Protein AF-A0A3C0MXE7-F1 (afdb_monomer)

Foldseek 3Di:
DDDPPPPPPDDPPDPVNVVLVVVVVVVVVVVLVVLVVVLVVQLVVQLVVLVVVVDPDPCPPNDDDDDPPCVVSVVSSVVSNVVSCVVSVVVVVVVVVVVVVVVVVLVVLVVVLVVCVVVVNLPPRQDDDPDPSDSCVVVRVVVNVVSVVVVVLVVVLVVLVVQLVVLVVVCVVVDPVSVVSNVVSVVVSVVSCVVDDDDD

pLDDT: mean 72.88, std 15.12, range [38.69, 90.56]

Structure (mmCIF, N/CA/C/O backbone):
data_AF-A0A3C0MXE7-F1
#
_entry.id   AF-A0A3C0MXE7-F1
#
loop_
_atom_site.group_PDB
_atom_site.id
_atom_site.type_symbol
_atom_site.label_atom_id
_atom_site.label_alt_id
_atom_site.label_comp_id
_atom_site.label_asym_id
_atom_site.label_entity_id
_atom_site.label_seq_id
_atom_site.pdbx_PDB_ins_code
_atom_site.Cartn_x
_atom_site.Cartn_y
_atom_site.Cartn_z
_atom_site.occupancy
_atom_site.B_iso_or_equiv
_atom_site.auth_seq_id
_atom_site.auth_comp_id
_atom_site.auth_asym_id
_atom_site.auth_atom_id
_atom_site.pdbx_PDB_model_num
ATOM 1 N N . MET A 1 1 ? -40.626 -14.046 14.101 1.00 46.81 1 MET A N 1
ATOM 2 C CA . MET A 1 1 ? -39.804 -15.189 13.647 1.00 46.81 1 MET A CA 1
ATOM 3 C C . MET A 1 1 ? -39.417 -14.935 12.192 1.00 46.81 1 MET A C 1
ATOM 5 O O . MET A 1 1 ? -40.313 -14.698 11.405 1.00 46.81 1 MET A O 1
ATOM 9 N N . GLY A 1 2 ? -38.112 -14.888 11.885 1.00 44.47 2 GLY A N 1
ATOM 10 C CA . GLY A 1 2 ? -37.533 -14.968 10.527 1.00 44.47 2 GLY A CA 1
ATOM 11 C C . GLY A 1 2 ? -37.749 -13.792 9.560 1.00 44.47 2 GLY A C 1
ATOM 12 O O . GLY A 1 2 ? -38.701 -13.819 8.799 1.00 44.47 2 GLY A O 1
ATOM 13 N N . SER A 1 3 ? -36.841 -12.802 9.513 1.00 44.47 3 SER A N 1
ATOM 14 C CA . SER A 1 3 ? -36.745 -11.905 8.330 1.00 44.47 3 SER A CA 1
ATOM 15 C C . SER A 1 3 ? -35.427 -11.109 8.199 1.00 44.47 3 SER A C 1
AT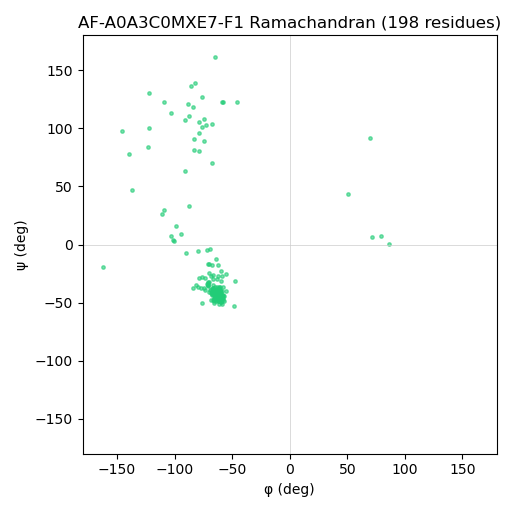OM 17 O O . SER A 1 3 ? -35.062 -10.694 7.107 1.00 44.47 3 SER A O 1
ATOM 19 N N . HIS A 1 4 ? -34.623 -10.935 9.258 1.00 41.66 4 HIS A N 1
ATOM 20 C CA . HIS A 1 4 ? -33.460 -10.024 9.186 1.00 41.66 4 HIS A CA 1
ATOM 21 C C . HIS A 1 4 ? -32.068 -10.662 8.997 1.00 41.66 4 HIS A C 1
ATOM 23 O O . HIS A 1 4 ? -31.071 -9.940 8.977 1.00 41.66 4 HIS A O 1
ATOM 29 N N . ARG A 1 5 ? -31.949 -11.989 8.825 1.00 48.09 5 ARG A N 1
ATOM 30 C CA . ARG A 1 5 ? -30.636 -12.677 8.757 1.00 48.09 5 ARG A CA 1
ATOM 31 C C . ARG A 1 5 ? -30.125 -13.043 7.359 1.00 48.09 5 ARG A C 1
ATOM 33 O O . ARG A 1 5 ? -29.036 -13.597 7.257 1.00 48.09 5 ARG A O 1
ATOM 40 N N . GLU A 1 6 ? -30.825 -12.682 6.286 1.00 43.03 6 GLU A N 1
ATOM 41 C CA . GLU A 1 6 ? -30.500 -13.187 4.937 1.00 43.03 6 GLU A CA 1
ATOM 42 C C . GLU A 1 6 ? -29.753 -12.208 4.010 1.00 43.03 6 GLU A C 1
ATOM 44 O O . GLU A 1 6 ? -29.498 -12.513 2.850 1.00 43.03 6 GLU A O 1
ATOM 49 N N . ARG A 1 7 ? -29.313 -11.042 4.508 1.00 45.94 7 ARG A N 1
ATOM 50 C CA . ARG A 1 7 ? -28.553 -10.058 3.701 1.00 45.94 7 ARG A CA 1
ATOM 51 C C . ARG A 1 7 ? -27.026 -10.083 3.882 1.00 45.94 7 ARG A C 1
ATOM 53 O O . ARG A 1 7 ? -26.362 -9.140 3.471 1.00 45.94 7 ARG A O 1
ATOM 60 N N . ARG A 1 8 ? -26.434 -11.137 4.461 1.00 47.09 8 ARG A N 1
ATOM 61 C CA . ARG A 1 8 ? -24.964 -11.244 4.659 1.00 47.09 8 ARG A CA 1
ATOM 62 C C . ARG A 1 8 ? -24.260 -12.302 3.794 1.00 47.09 8 ARG A C 1
ATOM 64 O O . ARG A 1 8 ? -23.211 -12.803 4.180 1.00 47.09 8 ARG A O 1
ATOM 71 N N . LYS A 1 9 ? -24.805 -12.655 2.624 1.00 42.19 9 LYS A N 1
ATOM 72 C CA . LYS A 1 9 ? -24.141 -13.571 1.671 1.00 42.19 9 LYS A CA 1
ATOM 73 C C . LYS A 1 9 ? -24.249 -13.119 0.209 1.00 42.19 9 LYS A C 1
ATOM 75 O O . LYS A 1 9 ? -24.565 -13.913 -0.667 1.00 42.19 9 LYS A O 1
ATOM 80 N N . LYS A 1 10 ? -23.981 -11.842 -0.078 1.00 38.69 10 LYS A N 1
ATOM 81 C CA . LYS A 1 10 ? -23.642 -11.413 -1.446 1.00 38.69 10 LYS A CA 1
ATOM 82 C C . LYS A 1 10 ? -22.164 -11.036 -1.473 1.00 38.69 10 LYS A C 1
ATOM 84 O O . LYS A 1 10 ? -21.721 -10.251 -0.642 1.00 38.69 10 LYS A O 1
ATOM 89 N N . GLY A 1 11 ? -21.425 -11.706 -2.357 1.00 44.84 11 GLY A N 1
ATOM 90 C CA . GLY A 1 11 ? -19.967 -11.746 -2.426 1.00 44.84 11 GLY A CA 1
ATOM 91 C C . GLY A 1 11 ? -19.309 -10.376 -2.299 1.00 44.84 11 GLY A C 1
ATOM 92 O O . GLY A 1 11 ? -19.569 -9.466 -3.079 1.00 44.84 11 GLY A O 1
ATOM 93 N N . PHE A 1 12 ? -18.435 -10.269 -1.302 1.00 48.03 12 PHE A N 1
ATOM 94 C CA . PHE A 1 12 ? -17.726 -9.060 -0.889 1.00 48.03 12 PHE A CA 1
ATOM 95 C C . PHE A 1 12 ? -16.410 -8.852 -1.666 1.00 48.03 12 PHE A C 1
ATOM 97 O O . PHE A 1 12 ? -15.439 -8.319 -1.147 1.00 48.03 12 PHE A O 1
ATOM 104 N N . TYR A 1 13 ? -16.382 -9.262 -2.934 1.00 46.22 13 TYR A N 1
ATOM 105 C CA . TYR A 1 13 ? -15.360 -8.869 -3.903 1.00 46.22 13 TYR A CA 1
ATOM 106 C C . TYR A 1 13 ? -16.103 -8.235 -5.073 1.00 46.22 13 TYR A C 1
ATOM 108 O O . TYR A 1 13 ? -16.505 -8.906 -6.021 1.00 46.22 13 TYR A O 1
ATOM 116 N N . GLY A 1 14 ? -16.405 -6.944 -4.940 1.00 43.91 14 GLY A N 1
ATOM 117 C CA . GLY A 1 14 ? -17.076 -6.196 -5.995 1.00 43.91 14 GLY A CA 1
ATOM 118 C C . GLY A 1 14 ? -16.207 -6.086 -7.260 1.00 43.91 14 GLY A C 1
ATOM 119 O O . GLY A 1 14 ? -14.984 -6.215 -7.172 1.00 43.91 14 GLY A O 1
ATOM 120 N N . PRO A 1 15 ? -16.815 -5.780 -8.423 1.00 48.06 15 PRO A N 1
ATOM 121 C CA . PRO A 1 15 ? -16.120 -5.568 -9.699 1.00 48.06 15 PRO A CA 1
ATOM 122 C C . PRO A 1 15 ? -14.898 -4.638 -9.597 1.00 48.06 15 PRO A C 1
ATOM 124 O O . PRO A 1 15 ? -13.902 -4.849 -10.280 1.00 48.06 15 PRO A O 1
ATOM 127 N N . ALA A 1 16 ? -14.933 -3.662 -8.686 1.00 48.66 16 ALA A N 1
ATOM 128 C CA . ALA A 1 16 ? -13.860 -2.697 -8.453 1.00 48.66 16 ALA A CA 1
ATOM 129 C C . ALA A 1 16 ? -12.505 -3.315 -8.057 1.00 48.66 16 ALA A C 1
ATOM 131 O O . ALA A 1 16 ? -11.476 -2.706 -8.322 1.00 48.66 16 ALA A O 1
ATOM 132 N N . VAL A 1 17 ? -12.482 -4.505 -7.441 1.00 48.97 17 VAL A N 1
ATOM 133 C CA . VAL A 1 17 ? -11.216 -5.160 -7.060 1.00 48.97 17 VAL A CA 1
ATOM 134 C C . VAL A 1 17 ? -10.557 -5.840 -8.267 1.00 48.97 17 VAL A C 1
ATOM 136 O O . VAL A 1 17 ? -9.337 -5.908 -8.319 1.00 48.97 17 VAL A O 1
ATOM 139 N N . ARG A 1 18 ? -11.340 -6.288 -9.264 1.00 47.31 18 ARG A N 1
ATOM 140 C CA . ARG A 1 18 ? -10.803 -6.854 -10.519 1.00 47.31 18 ARG A CA 1
ATOM 141 C C . ARG A 1 18 ? -10.301 -5.775 -11.476 1.00 47.31 18 ARG A C 1
ATOM 143 O O . ARG A 1 18 ? -9.259 -5.950 -12.082 1.00 47.31 18 ARG A O 1
ATOM 150 N N . PHE A 1 19 ? -10.982 -4.631 -11.547 1.00 46.19 19 PHE A N 1
ATOM 151 C CA . PHE A 1 19 ? -10.554 -3.526 -12.414 1.00 46.19 19 PHE A CA 1
ATOM 152 C C . PHE A 1 19 ? -9.239 -2.862 -11.974 1.00 46.19 19 PHE A C 1
ATOM 154 O O . PHE A 1 19 ? -8.611 -2.170 -12.769 1.00 46.19 19 PHE A O 1
ATOM 161 N N . LEU A 1 20 ? -8.812 -3.071 -10.724 1.00 50.91 20 LEU A N 1
ATOM 162 C CA . LEU A 1 20 ? -7.625 -2.426 -10.170 1.00 50.91 20 LEU A CA 1
ATOM 163 C C . LEU A 1 20 ? -6.316 -3.017 -10.723 1.00 50.91 20 LEU A C 1
ATOM 165 O O . LEU A 1 20 ? -5.391 -2.260 -10.994 1.00 50.91 20 LEU A O 1
ATOM 169 N N . THR A 1 21 ? -6.235 -4.337 -10.922 1.00 57.12 21 THR A N 1
ATOM 170 C CA . THR A 1 21 ? -5.039 -5.007 -11.471 1.00 57.12 21 THR A CA 1
ATOM 171 C C . THR A 1 21 ? -4.877 -4.774 -12.972 1.00 57.12 21 THR A C 1
ATOM 173 O O . THR A 1 21 ? -3.767 -4.545 -13.449 1.00 57.12 21 THR A O 1
ATOM 176 N N . ASP A 1 22 ? -5.986 -4.740 -13.709 1.00 59.84 22 ASP A N 1
ATOM 177 C CA . ASP A 1 22 ? -5.960 -4.752 -15.174 1.00 59.84 22 ASP A CA 1
ATOM 178 C C . ASP A 1 22 ? -5.440 -3.428 -15.768 1.00 59.84 22 ASP A C 1
ATOM 180 O O . ASP A 1 22 ? -4.722 -3.419 -16.770 1.00 59.84 22 ASP A O 1
ATOM 184 N N . GLU A 1 23 ? -5.756 -2.284 -15.149 1.00 61.94 23 GLU A N 1
ATOM 185 C CA . GLU A 1 23 ? -5.288 -0.970 -15.622 1.00 61.94 23 GLU A CA 1
ATOM 186 C C . GLU A 1 23 ? -3.796 -0.735 -15.338 1.00 61.94 23 GLU A C 1
ATOM 188 O O . GLU A 1 23 ? -3.111 -0.031 -16.091 1.00 61.94 23 GLU A O 1
ATOM 193 N N . LEU A 1 24 ? -3.277 -1.350 -14.275 1.00 60.66 24 LEU A N 1
ATOM 194 C CA . LEU A 1 24 ? -1.876 -1.257 -13.872 1.00 60.66 24 LEU A CA 1
ATOM 195 C C . LEU A 1 24 ? -0.967 -2.105 -14.732 1.00 60.66 24 LEU A C 1
ATOM 197 O O . LEU A 1 24 ? 0.018 -1.594 -15.274 1.00 60.66 24 LEU A O 1
ATOM 201 N N . GLU A 1 25 ? -1.335 -3.372 -14.899 1.00 63.34 25 GLU A N 1
ATOM 202 C CA . GLU A 1 25 ? -0.620 -4.288 -15.775 1.00 63.34 25 GLU A CA 1
ATOM 203 C C . GLU A 1 25 ? -0.591 -3.718 -17.193 1.00 63.34 25 GLU A C 1
ATOM 205 O O . GLU A 1 25 ? 0.476 -3.623 -17.800 1.00 63.34 25 GLU A O 1
ATOM 210 N N . ARG A 1 26 ? -1.719 -3.188 -17.690 1.00 71.75 26 ARG A N 1
ATOM 211 C CA . ARG A 1 26 ? -1.776 -2.609 -19.037 1.00 71.75 26 ARG A CA 1
ATOM 212 C C . ARG A 1 26 ? -0.878 -1.385 -19.200 1.00 71.75 26 ARG A C 1
ATOM 214 O O . ARG A 1 26 ? -0.169 -1.285 -20.199 1.00 71.75 26 ARG A O 1
ATOM 221 N N . ASN A 1 27 ? -0.892 -0.445 -18.255 1.00 71.44 27 ASN A N 1
ATOM 222 C CA . ASN A 1 27 ? -0.094 0.779 -18.366 1.00 71.44 27 ASN A CA 1
ATOM 223 C C . ASN A 1 27 ? 1.408 0.520 -18.207 1.00 71.44 27 ASN A C 1
ATOM 225 O O . ASN A 1 27 ? 2.214 1.185 -18.862 1.00 71.44 27 ASN A O 1
ATOM 229 N N . PHE A 1 28 ? 1.795 -0.435 -17.359 1.00 73.00 28 PHE A N 1
ATOM 230 C CA . PHE A 1 28 ? 3.190 -0.844 -17.222 1.00 73.00 28 PHE A CA 1
ATOM 231 C C . PHE A 1 28 ? 3.679 -1.567 -18.480 1.00 73.00 28 PHE A C 1
ATOM 233 O O . PHE A 1 28 ? 4.710 -1.190 -19.040 1.00 73.00 28 PHE A O 1
ATOM 240 N N . VAL A 1 29 ? 2.895 -2.527 -18.983 1.00 78.88 29 VAL A N 1
ATOM 241 C CA . VAL A 1 29 ? 3.206 -3.275 -20.208 1.00 78.88 29 VAL A CA 1
ATOM 242 C C . VAL A 1 29 ? 3.288 -2.342 -21.416 1.00 78.88 29 VAL A C 1
ATOM 244 O O . VAL A 1 29 ? 4.249 -2.424 -22.172 1.00 78.88 29 VAL A O 1
ATOM 247 N N . LEU A 1 30 ? 2.361 -1.391 -21.573 1.00 81.31 30 LEU A N 1
ATOM 248 C CA . LEU A 1 30 ? 2.406 -0.418 -22.673 1.00 81.31 30 LEU A CA 1
ATOM 249 C C . LEU A 1 30 ? 3.670 0.449 -22.638 1.00 81.31 30 LEU A C 1
ATOM 251 O O . LEU A 1 30 ? 4.301 0.653 -23.675 1.00 81.31 30 LEU A O 1
ATOM 255 N N . LYS A 1 31 ? 4.070 0.940 -21.457 1.00 79.81 31 LYS A N 1
ATOM 256 C CA . LYS A 1 31 ? 5.311 1.716 -21.302 1.00 79.81 31 LYS A CA 1
ATOM 257 C C . LYS A 1 31 ? 6.541 0.863 -21.595 1.00 79.81 31 LYS A C 1
ATOM 259 O O . LYS A 1 31 ? 7.453 1.335 -22.266 1.00 79.81 31 LYS A O 1
ATOM 264 N N . PHE A 1 32 ? 6.551 -0.389 -21.143 1.00 78.06 32 PHE A N 1
ATOM 265 C CA . PHE A 1 32 ? 7.628 -1.329 -21.432 1.00 78.06 32 PHE A CA 1
ATOM 266 C C . PHE A 1 32 ? 7.743 -1.609 -22.936 1.00 78.06 32 PHE A C 1
ATOM 268 O O . PHE A 1 32 ? 8.820 -1.457 -23.508 1.00 78.06 32 PHE A O 1
ATOM 275 N N . CYS A 1 33 ? 6.628 -1.916 -23.604 1.00 81.12 33 CYS A N 1
ATOM 276 C CA . CYS A 1 33 ? 6.588 -2.113 -25.050 1.00 81.12 33 CYS A CA 1
ATOM 277 C C . CYS A 1 33 ? 7.081 -0.877 -25.811 1.00 81.12 33 CYS A C 1
ATOM 279 O O . CYS A 1 33 ? 7.881 -1.018 -26.732 1.00 81.12 33 CYS A O 1
ATOM 281 N N . ALA A 1 34 ? 6.669 0.331 -25.413 1.00 82.38 34 ALA A N 1
ATOM 282 C CA . ALA A 1 34 ? 7.140 1.564 -26.040 1.00 82.38 34 ALA A CA 1
ATOM 283 C C . ALA A 1 34 ? 8.667 1.724 -25.929 1.00 82.38 34 ALA A C 1
ATOM 285 O O . ALA A 1 34 ? 9.324 2.054 -26.914 1.00 82.38 34 ALA A O 1
ATOM 286 N N . VAL A 1 35 ? 9.246 1.430 -24.761 1.00 81.75 35 VAL A N 1
ATOM 287 C CA . VAL A 1 35 ? 10.704 1.477 -24.546 1.00 81.75 35 VAL A CA 1
ATOM 288 C C . VAL A 1 35 ? 11.427 0.442 -25.403 1.00 81.75 35 VAL A C 1
ATOM 290 O O . VAL A 1 35 ? 12.438 0.771 -26.018 1.00 81.75 35 VAL A O 1
ATOM 293 N N . VAL A 1 36 ? 10.905 -0.785 -25.488 1.00 80.69 36 VAL A N 1
ATOM 294 C CA . VAL A 1 36 ? 11.488 -1.846 -26.325 1.00 80.69 36 VAL A CA 1
ATOM 295 C C . VAL A 1 36 ? 11.457 -1.457 -27.804 1.00 80.69 36 VAL A C 1
ATOM 297 O O . VAL A 1 36 ? 12.462 -1.621 -28.490 1.00 80.69 36 VAL A O 1
ATOM 300 N N . ILE A 1 37 ? 10.349 -0.886 -28.290 1.00 84.38 37 ILE A N 1
ATOM 301 C CA . ILE A 1 37 ? 10.227 -0.416 -29.678 1.00 84.38 37 ILE A CA 1
ATOM 302 C C . ILE A 1 37 ? 11.231 0.707 -29.962 1.00 84.38 37 ILE A C 1
ATOM 304 O O . ILE A 1 37 ? 11.927 0.659 -30.975 1.00 84.38 37 ILE A O 1
ATOM 308 N N . ILE A 1 38 ? 11.354 1.692 -29.065 1.00 84.44 38 ILE A N 1
ATOM 309 C CA . ILE A 1 38 ? 12.327 2.787 -29.206 1.00 84.44 38 ILE A CA 1
ATOM 310 C C . ILE A 1 38 ? 13.759 2.241 -29.187 1.00 84.44 38 ILE A C 1
ATOM 312 O O . ILE A 1 38 ? 14.575 2.632 -30.019 1.00 84.44 38 ILE A O 1
ATOM 316 N N . GLY A 1 39 ? 14.064 1.309 -28.282 1.00 81.38 39 GLY A N 1
ATOM 317 C CA . GLY A 1 39 ? 15.368 0.654 -28.207 1.00 81.38 39 GLY A CA 1
ATOM 318 C C . GLY A 1 39 ? 15.711 -0.120 -29.480 1.00 81.38 39 GLY A C 1
ATOM 319 O O . GLY A 1 39 ? 16.817 0.014 -30.001 1.00 81.38 39 GLY A O 1
ATOM 320 N N . ALA A 1 40 ? 14.750 -0.865 -30.032 1.00 79.00 40 ALA A N 1
ATOM 321 C CA . ALA A 1 40 ? 14.912 -1.580 -31.295 1.00 79.00 40 ALA A CA 1
ATOM 322 C C . ALA A 1 40 ? 15.116 -0.621 -32.480 1.00 79.00 40 ALA A C 1
ATOM 324 O O . ALA A 1 40 ? 16.004 -0.847 -33.301 1.00 79.00 40 ALA A O 1
ATOM 325 N N . ALA A 1 41 ? 14.351 0.475 -32.544 1.00 82.31 41 ALA A N 1
ATOM 326 C CA . ALA A 1 41 ? 14.496 1.500 -33.576 1.00 82.31 41 ALA A CA 1
ATOM 327 C C . ALA A 1 41 ? 15.863 2.200 -33.504 1.00 82.31 41 ALA A C 1
ATOM 329 O O . ALA A 1 41 ? 16.516 2.375 -34.531 1.00 82.31 41 ALA A O 1
ATOM 330 N N . LEU A 1 42 ? 16.333 2.540 -32.298 1.00 81.69 42 LEU A N 1
ATOM 331 C CA . LEU A 1 42 ? 17.666 3.108 -32.082 1.00 81.69 42 LEU A CA 1
ATOM 332 C C . LEU A 1 42 ? 18.769 2.122 -32.471 1.00 81.69 42 LEU A C 1
ATOM 334 O O . LEU A 1 42 ? 19.705 2.511 -33.163 1.00 81.69 42 LEU A O 1
ATOM 338 N N . SER A 1 43 ? 18.647 0.848 -32.084 1.00 77.88 43 SER A N 1
ATOM 339 C CA . SER A 1 43 ? 19.606 -0.196 -32.463 1.00 77.88 43 SER A CA 1
ATOM 340 C C . SER A 1 43 ? 19.685 -0.358 -33.979 1.00 77.88 43 SER A C 1
ATOM 342 O O . SER A 1 43 ? 20.775 -0.340 -34.545 1.00 77.88 43 SER A O 1
ATOM 344 N N . GLY A 1 44 ? 18.530 -0.487 -34.641 1.00 75.25 44 GLY A N 1
ATOM 345 C CA . GLY A 1 44 ? 18.442 -0.618 -36.093 1.00 75.25 44 GLY A CA 1
ATOM 346 C C . GLY A 1 44 ? 18.991 0.611 -36.814 1.00 75.25 44 GLY A C 1
ATOM 347 O O . GLY A 1 44 ? 19.749 0.467 -37.768 1.00 75.25 44 GLY A O 1
ATOM 348 N N . GLY A 1 45 ? 18.688 1.813 -36.316 1.00 77.25 45 GLY A N 1
ATOM 349 C CA . GLY A 1 45 ? 19.229 3.066 -36.839 1.00 77.25 45 GLY A CA 1
ATOM 350 C C . GLY A 1 45 ? 20.747 3.178 -36.686 1.00 77.25 45 GLY A C 1
ATOM 351 O O . GLY A 1 45 ? 21.421 3.603 -37.620 1.00 77.25 45 GLY A O 1
ATOM 352 N N . LEU A 1 46 ? 21.306 2.751 -35.549 1.00 75.50 46 LEU A N 1
ATOM 353 C CA . LEU A 1 46 ? 22.753 2.786 -35.315 1.00 75.50 46 LEU A CA 1
ATOM 354 C C . LEU A 1 46 ? 23.497 1.798 -36.219 1.00 75.50 46 LEU A C 1
ATOM 356 O O . LEU A 1 46 ? 24.547 2.133 -36.768 1.00 75.50 46 LEU A O 1
ATOM 360 N N . ILE A 1 47 ? 22.938 0.595 -36.390 1.00 75.31 47 ILE A N 1
ATOM 361 C CA . ILE A 1 47 ? 23.455 -0.405 -37.328 1.00 75.31 47 ILE A CA 1
ATOM 362 C C . ILE A 1 47 ? 23.376 0.146 -38.750 1.00 75.31 47 ILE A C 1
ATOM 364 O O . ILE A 1 47 ? 24.378 0.115 -39.452 1.00 75.31 47 ILE A O 1
ATOM 368 N N . TYR A 1 48 ? 22.235 0.713 -39.154 1.00 72.50 48 TYR A N 1
ATOM 369 C CA . TYR A 1 48 ? 22.069 1.314 -40.477 1.00 72.50 48 TYR A CA 1
ATOM 370 C C . TYR A 1 48 ? 23.079 2.435 -40.728 1.00 72.50 48 TYR A C 1
ATOM 372 O O . TYR A 1 48 ? 23.719 2.432 -41.772 1.00 72.50 48 TYR A O 1
ATOM 380 N N . TRP A 1 49 ? 23.282 3.351 -39.777 1.00 68.69 49 TRP A N 1
ATOM 381 C CA . TRP A 1 49 ? 24.272 4.423 -39.913 1.00 68.69 49 TRP A CA 1
ATOM 382 C C . TRP A 1 49 ? 25.687 3.848 -40.050 1.00 68.69 49 TRP A C 1
ATOM 384 O O . TRP A 1 49 ? 26.383 4.147 -41.020 1.00 68.69 49 TRP A O 1
ATOM 394 N N . ARG A 1 50 ? 26.104 2.944 -39.155 1.00 67.31 50 ARG A N 1
ATOM 395 C CA . ARG A 1 50 ? 27.431 2.312 -39.250 1.00 67.31 50 ARG A CA 1
ATOM 396 C C . ARG A 1 50 ? 27.613 1.521 -40.546 1.00 67.31 50 ARG A C 1
ATOM 398 O O . ARG A 1 50 ? 28.683 1.574 -41.146 1.00 67.31 50 ARG A O 1
ATOM 405 N N . SER A 1 51 ? 26.582 0.821 -41.009 1.00 65.25 51 SER A N 1
ATOM 406 C CA . SER A 1 51 ? 26.602 0.104 -42.285 1.00 65.25 51 SER A CA 1
ATOM 407 C C . SER A 1 51 ? 26.585 1.045 -43.493 1.00 65.25 51 SER A C 1
ATOM 409 O O . SER A 1 51 ? 27.223 0.728 -44.489 1.00 65.25 51 SER A O 1
ATOM 411 N N . ALA A 1 52 ? 25.935 2.209 -43.412 1.00 60.41 52 ALA A N 1
ATOM 412 C CA . ALA A 1 52 ? 25.907 3.215 -44.476 1.00 60.41 52 ALA A CA 1
ATOM 413 C C . ALA A 1 52 ? 27.259 3.927 -44.652 1.00 60.41 52 ALA A C 1
ATOM 415 O O . ALA A 1 52 ? 27.641 4.245 -45.775 1.00 60.41 52 ALA A O 1
ATOM 416 N N . GLU A 1 53 ? 28.020 4.118 -43.569 1.00 53.75 53 GLU A N 1
ATOM 417 C CA . GLU A 1 53 ? 29.422 4.566 -43.636 1.00 53.75 53 GLU A CA 1
ATOM 418 C C . GLU A 1 53 ? 30.357 3.480 -44.189 1.00 53.75 53 GLU A C 1
ATOM 420 O O . GLU A 1 53 ? 31.457 3.770 -44.659 1.00 53.75 53 GLU A O 1
ATOM 425 N N . THR A 1 54 ? 29.904 2.225 -44.198 1.00 49.66 54 THR A N 1
ATOM 426 C CA . THR A 1 54 ? 30.629 1.098 -44.782 1.00 49.66 54 THR A CA 1
ATOM 427 C C . THR A 1 54 ? 30.237 0.914 -46.248 1.00 49.66 54 THR A C 1
ATOM 429 O O . THR A 1 54 ? 29.672 -0.105 -46.649 1.00 49.66 54 THR A O 1
ATOM 432 N N . LEU A 1 55 ? 30.536 1.911 -47.081 1.00 44.28 55 LEU A N 1
ATOM 433 C CA . LEU A 1 55 ? 30.477 1.728 -48.528 1.00 44.28 55 LEU A CA 1
ATOM 434 C C . LEU A 1 55 ? 31.438 0.602 -48.930 1.00 44.28 55 LEU A C 1
ATOM 436 O O . LEU A 1 55 ? 32.637 0.611 -48.650 1.00 44.28 55 LEU A O 1
ATOM 440 N N . THR A 1 56 ? 30.855 -0.398 -49.572 1.00 46.94 56 THR A N 1
ATOM 441 C CA . THR A 1 56 ? 31.436 -1.638 -50.075 1.00 46.94 56 THR A CA 1
ATOM 442 C C . THR A 1 56 ? 32.405 -1.362 -51.227 1.00 46.94 56 THR A C 1
ATOM 444 O O . THR A 1 56 ? 32.162 -1.716 -52.371 1.00 46.94 56 THR A O 1
ATOM 447 N N . THR A 1 57 ? 33.556 -0.764 -50.927 1.00 41.19 57 THR A N 1
ATOM 448 C CA . THR A 1 57 ? 34.762 -0.869 -51.759 1.00 41.19 57 THR A CA 1
ATOM 449 C C . THR A 1 57 ? 35.978 -1.011 -50.857 1.00 41.19 57 THR A C 1
ATOM 451 O O . THR A 1 57 ? 36.733 -0.065 -50.640 1.00 41.19 57 THR A O 1
ATOM 454 N N . VAL A 1 58 ? 36.197 -2.214 -50.324 1.00 44.19 58 VAL A N 1
ATOM 455 C CA . VAL A 1 58 ? 37.480 -2.551 -49.696 1.00 44.19 58 VAL A CA 1
ATOM 456 C C . VAL A 1 58 ? 38.479 -2.863 -50.815 1.00 44.19 58 VAL A C 1
ATOM 458 O O . VAL A 1 58 ? 38.722 -4.017 -51.153 1.00 44.19 58 VAL A O 1
ATOM 461 N N . PHE A 1 59 ? 39.047 -1.827 -51.435 1.00 45.72 59 PHE A N 1
ATOM 462 C CA . PHE A 1 59 ? 40.249 -1.972 -52.259 1.00 45.72 59 PHE A CA 1
ATOM 463 C C . PHE A 1 59 ? 41.471 -1.955 -51.340 1.00 45.72 59 PHE A C 1
ATOM 465 O O . PHE A 1 59 ? 42.140 -0.940 -51.167 1.00 45.72 59 PHE A O 1
ATOM 472 N N . HIS A 1 60 ? 41.777 -3.099 -50.732 1.00 43.41 60 HIS A N 1
ATOM 473 C CA . HIS A 1 60 ? 43.057 -3.269 -50.053 1.00 43.41 60 HIS A CA 1
ATOM 474 C C . HIS A 1 60 ? 44.126 -3.560 -51.120 1.00 43.41 60 HIS A C 1
ATOM 476 O O . HIS A 1 60 ? 44.153 -4.644 -51.698 1.00 43.41 60 HIS A O 1
ATOM 482 N N . GLN A 1 61 ? 44.979 -2.574 -51.427 1.00 44.66 61 GLN A N 1
ATOM 483 C CA . GLN A 1 61 ? 46.106 -2.708 -52.372 1.00 44.66 61 GLN 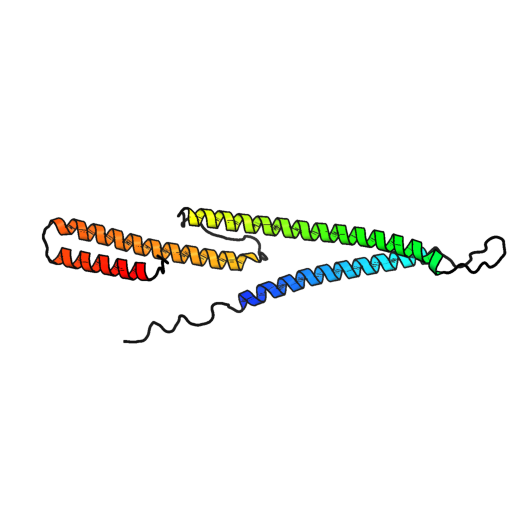A CA 1
ATOM 484 C C . GLN A 1 61 ? 45.736 -3.311 -53.747 1.00 44.66 61 GLN A C 1
ATOM 486 O O . GLN A 1 61 ? 46.436 -4.181 -54.263 1.00 44.66 61 GLN A O 1
ATOM 491 N N . GLY A 1 62 ? 44.622 -2.893 -54.357 1.00 50.41 62 GLY A N 1
ATOM 492 C CA . GLY A 1 62 ? 44.299 -3.324 -55.726 1.00 50.41 62 GLY A CA 1
ATOM 493 C C . GLY A 1 62 ? 43.875 -4.793 -55.881 1.00 50.41 62 GLY A C 1
ATOM 494 O O . GLY A 1 62 ? 43.707 -5.241 -57.013 1.00 50.41 62 GLY A O 1
ATOM 495 N N . ARG A 1 63 ? 43.688 -5.559 -54.792 1.00 47.88 63 ARG A N 1
ATOM 496 C CA . ARG A 1 63 ? 43.218 -6.955 -54.849 1.00 47.88 63 ARG A CA 1
ATOM 497 C C . ARG A 1 63 ? 41.932 -7.158 -54.055 1.00 47.88 63 ARG A C 1
ATOM 499 O O . ARG A 1 63 ? 41.830 -6.779 -52.891 1.00 47.88 63 ARG A O 1
ATOM 506 N N . LEU A 1 64 ? 40.961 -7.800 -54.703 1.00 42.28 64 LEU A N 1
ATOM 507 C CA . LEU A 1 64 ? 39.678 -8.181 -54.122 1.00 42.28 64 LEU A CA 1
ATOM 508 C C . LEU A 1 64 ? 39.919 -9.268 -53.060 1.00 42.28 64 LEU A C 1
ATOM 510 O O . LEU A 1 64 ? 40.195 -10.420 -53.395 1.00 42.28 64 LEU A O 1
ATOM 514 N N . LYS A 1 65 ? 39.866 -8.909 -51.775 1.00 47.16 65 LYS A N 1
ATOM 515 C CA . LYS A 1 65 ? 39.932 -9.873 -50.670 1.00 47.16 65 LYS A CA 1
ATOM 516 C C . LYS A 1 65 ? 38.522 -10.061 -50.123 1.00 47.16 65 LYS A C 1
ATOM 518 O O . LYS A 1 65 ? 37.936 -9.127 -49.585 1.00 47.16 65 LYS A O 1
ATOM 523 N N . ILE A 1 66 ? 37.973 -11.262 -50.297 1.00 46.28 66 ILE A N 1
ATOM 524 C CA . ILE A 1 66 ? 36.660 -11.640 -49.770 1.00 46.28 66 ILE A CA 1
ATOM 525 C C . ILE A 1 66 ? 36.830 -11.859 -48.264 1.00 46.28 66 ILE A C 1
ATOM 527 O O . ILE A 1 66 ? 37.183 -12.944 -47.813 1.00 46.28 66 ILE A O 1
ATOM 531 N N . THR A 1 67 ? 36.659 -10.793 -47.490 1.00 53.38 67 THR A N 1
ATOM 532 C CA . THR A 1 67 ? 36.479 -10.887 -46.039 1.00 53.38 67 THR A CA 1
ATOM 533 C C . THR A 1 67 ? 35.015 -11.205 -45.765 1.00 53.38 67 THR A C 1
ATOM 535 O O . THR A 1 67 ? 34.125 -10.660 -46.419 1.00 53.38 67 THR A O 1
ATOM 538 N N . SER A 1 68 ? 34.763 -12.096 -44.806 1.00 49.41 68 SER A N 1
ATOM 539 C CA . SER A 1 68 ? 33.406 -12.417 -44.373 1.00 49.41 68 SER A CA 1
ATOM 540 C C . SER A 1 68 ? 32.706 -11.145 -43.899 1.00 49.41 68 SER A C 1
ATOM 542 O O . SER A 1 68 ? 33.177 -10.465 -42.989 1.00 49.41 68 SER A O 1
ATOM 544 N N . THR A 1 69 ? 31.563 -10.821 -44.501 1.00 58.12 69 THR A N 1
ATOM 545 C CA . THR A 1 69 ? 30.718 -9.682 -44.110 1.00 58.12 69 THR A CA 1
ATOM 546 C C . THR A 1 69 ? 30.338 -9.750 -42.624 1.00 58.12 69 THR A C 1
ATOM 548 O O . THR A 1 69 ? 30.133 -8.719 -41.986 1.00 58.12 69 THR A O 1
ATOM 551 N N . ALA A 1 70 ? 30.323 -10.961 -42.054 1.00 52.88 70 ALA A N 1
ATOM 552 C CA . ALA A 1 70 ? 30.102 -11.192 -40.636 1.00 52.88 70 ALA A CA 1
ATOM 553 C C . ALA A 1 70 ? 31.175 -10.536 -39.752 1.00 52.88 70 ALA A C 1
ATOM 555 O O . ALA A 1 70 ? 30.796 -9.893 -38.784 1.00 52.88 70 ALA A O 1
ATOM 556 N N . ASP A 1 71 ? 32.469 -10.603 -40.095 1.00 57.94 71 ASP A N 1
ATOM 557 C CA . ASP A 1 71 ? 33.556 -10.044 -39.264 1.00 57.94 71 ASP A CA 1
ATOM 558 C C . ASP A 1 71 ? 33.559 -8.511 -39.242 1.00 57.94 71 ASP A C 1
ATOM 560 O O . ASP A 1 71 ? 34.034 -7.893 -38.290 1.00 57.94 71 ASP A O 1
ATOM 564 N N . PHE A 1 72 ? 32.997 -7.885 -40.278 1.00 63.50 72 PHE A N 1
ATOM 565 C CA . PHE A 1 72 ? 32.861 -6.433 -40.346 1.00 63.50 72 PHE A CA 1
ATOM 566 C C . PHE A 1 72 ? 31.602 -5.936 -39.617 1.00 63.50 72 PHE A C 1
ATOM 568 O O . PHE A 1 72 ? 31.618 -4.897 -38.958 1.00 63.50 72 PHE A O 1
ATOM 575 N N . ILE A 1 73 ? 30.504 -6.693 -39.701 1.00 67.62 73 ILE A N 1
ATOM 576 C CA . ILE A 1 73 ? 29.217 -6.334 -39.092 1.00 67.62 73 ILE A CA 1
ATOM 577 C C . ILE A 1 73 ? 29.171 -6.696 -37.598 1.00 67.62 73 ILE A C 1
ATOM 579 O O . ILE A 1 73 ? 28.592 -5.943 -36.815 1.00 67.62 73 ILE A O 1
ATOM 583 N N . LEU A 1 74 ? 29.807 -7.795 -37.175 1.00 69.25 74 LEU A N 1
ATOM 584 C CA . LEU A 1 74 ? 29.855 -8.260 -35.780 1.00 69.25 74 LEU A CA 1
ATOM 585 C C . LEU A 1 74 ? 30.234 -7.167 -34.769 1.00 69.25 74 LEU A C 1
ATOM 587 O O . LEU A 1 74 ? 29.470 -6.967 -33.822 1.00 69.25 74 LEU A O 1
ATOM 591 N N . PRO A 1 75 ? 31.350 -6.427 -34.933 1.00 75.62 75 PRO A N 1
ATOM 592 C CA . PRO A 1 75 ? 31.731 -5.396 -33.973 1.00 75.62 75 PRO A CA 1
ATOM 593 C C . PRO A 1 75 ? 30.741 -4.228 -33.951 1.00 75.62 75 PRO A C 1
ATOM 595 O O . PRO A 1 75 ? 30.457 -3.700 -32.879 1.00 75.62 75 PRO A O 1
ATOM 598 N N . ALA A 1 76 ? 30.154 -3.856 -35.094 1.00 73.88 76 ALA A N 1
ATOM 599 C CA . ALA A 1 76 ? 29.131 -2.810 -35.156 1.00 73.88 76 ALA A CA 1
ATOM 600 C C . ALA A 1 76 ? 27.827 -3.236 -34.454 1.00 73.88 76 ALA A C 1
ATOM 602 O O . ALA A 1 76 ? 27.252 -2.466 -33.679 1.00 73.88 76 ALA A O 1
ATOM 603 N N . VAL A 1 77 ? 27.385 -4.480 -34.659 1.00 74.62 77 VAL A N 1
ATOM 604 C CA . VAL A 1 77 ? 26.207 -5.049 -33.988 1.00 74.62 77 VAL A CA 1
ATOM 605 C C . VAL A 1 77 ? 26.445 -5.170 -32.487 1.00 74.62 77 VAL A C 1
ATOM 607 O O . VAL A 1 77 ? 25.584 -4.776 -31.705 1.00 74.62 77 VAL A O 1
ATOM 610 N N . PHE A 1 78 ? 27.617 -5.636 -32.060 1.00 79.38 78 PHE A N 1
ATOM 611 C CA . PHE A 1 78 ? 27.929 -5.766 -30.639 1.00 79.38 78 PHE A CA 1
ATOM 612 C C . PHE A 1 78 ? 27.972 -4.403 -29.937 1.00 79.38 78 PHE A C 1
ATOM 614 O O . PHE A 1 78 ? 27.339 -4.235 -28.895 1.00 79.38 78 PHE A O 1
ATOM 621 N N . LEU A 1 79 ? 28.643 -3.403 -30.528 1.00 78.19 79 LEU A N 1
ATOM 622 C CA . LEU A 1 79 ? 28.705 -2.055 -29.951 1.00 78.19 79 LEU A CA 1
ATOM 623 C C . LEU A 1 79 ? 27.320 -1.399 -29.896 1.00 78.19 79 LEU A C 1
ATOM 625 O O . LEU A 1 79 ? 26.951 -0.829 -28.872 1.00 78.19 79 LEU A O 1
ATOM 629 N N . SER A 1 80 ? 26.545 -1.496 -30.981 1.00 78.12 80 SER A N 1
ATOM 630 C CA . SER A 1 80 ? 25.191 -0.930 -31.037 1.00 78.12 80 SER A CA 1
ATOM 631 C C . SER A 1 80 ? 24.256 -1.574 -30.012 1.00 78.12 80 SER A C 1
ATOM 633 O O . SER A 1 80 ? 23.559 -0.866 -29.286 1.00 78.12 80 SER A O 1
ATOM 635 N N . SER A 1 81 ? 24.317 -2.899 -29.872 1.00 77.06 81 SER A N 1
ATOM 636 C CA . SER A 1 81 ? 23.521 -3.650 -28.899 1.00 77.06 81 SER A CA 1
ATOM 637 C C . SER A 1 81 ? 23.923 -3.305 -27.465 1.00 77.06 81 SER A C 1
ATOM 639 O O . SER A 1 81 ? 23.056 -3.072 -26.628 1.00 77.06 81 SER A O 1
ATOM 641 N N . ALA A 1 82 ? 25.226 -3.208 -27.176 1.00 80.81 82 ALA A N 1
ATOM 642 C CA . ALA A 1 82 ? 25.726 -2.835 -25.854 1.00 80.81 82 ALA A CA 1
ATOM 643 C C . ALA A 1 82 ? 25.239 -1.439 -25.432 1.00 80.81 82 ALA A C 1
ATOM 645 O O . ALA A 1 82 ? 24.760 -1.264 -24.312 1.00 80.81 82 ALA A O 1
ATOM 646 N N . VAL A 1 83 ? 25.294 -0.461 -26.342 1.00 81.69 83 VAL A N 1
ATOM 647 C CA . VAL A 1 83 ? 24.782 0.895 -26.094 1.00 81.69 83 VAL A CA 1
ATOM 648 C C . VAL A 1 83 ? 23.284 0.858 -25.787 1.00 81.69 83 VAL A C 1
ATOM 650 O O . VAL A 1 83 ? 22.844 1.421 -24.785 1.00 81.69 83 VAL A O 1
ATOM 653 N N . VAL A 1 84 ? 22.498 0.149 -26.597 1.00 83.25 84 VAL A N 1
ATOM 654 C CA . VAL A 1 84 ? 21.043 0.041 -26.415 1.00 83.25 84 VAL A CA 1
ATOM 655 C C . VAL A 1 84 ? 20.688 -0.639 -25.092 1.00 83.25 84 VAL A C 1
ATOM 657 O O . VAL A 1 84 ? 19.815 -0.151 -24.378 1.00 83.25 84 VAL A O 1
ATOM 660 N N . ILE A 1 85 ? 21.396 -1.706 -24.713 1.00 83.19 85 ILE A N 1
ATOM 661 C CA . ILE A 1 85 ? 21.201 -2.395 -23.429 1.00 83.19 85 ILE A CA 1
ATOM 662 C C . ILE A 1 85 ? 21.465 -1.448 -22.256 1.00 83.19 85 ILE A C 1
ATOM 664 O O . ILE A 1 85 ? 20.676 -1.422 -21.313 1.00 83.19 85 ILE A O 1
ATOM 668 N N . ILE A 1 86 ? 22.529 -0.641 -22.317 1.00 87.12 86 ILE A N 1
ATOM 669 C CA . ILE A 1 86 ? 22.833 0.344 -21.270 1.00 87.12 86 ILE A CA 1
ATOM 670 C C . ILE A 1 86 ? 21.701 1.369 -21.159 1.00 87.12 86 ILE A C 1
ATOM 672 O O . ILE A 1 86 ? 21.221 1.629 -20.056 1.00 87.12 86 ILE A O 1
ATOM 676 N N . PHE A 1 87 ? 21.225 1.915 -22.281 1.00 84.12 87 PHE A N 1
ATOM 677 C CA . PHE A 1 87 ? 20.133 2.892 -22.272 1.00 84.12 87 PHE A CA 1
ATOM 678 C C . PHE A 1 87 ? 18.822 2.306 -21.740 1.00 84.12 87 PHE A C 1
ATOM 680 O O . PHE A 1 87 ? 18.186 2.919 -20.881 1.00 84.12 87 PHE A O 1
ATOM 687 N N . ILE A 1 88 ? 18.432 1.112 -22.198 1.00 85.25 88 ILE A N 1
ATOM 688 C CA . ILE A 1 88 ? 17.226 0.427 -21.713 1.00 85.25 88 ILE A CA 1
ATOM 689 C C . ILE A 1 88 ? 17.369 0.097 -20.225 1.00 85.25 88 ILE A C 1
ATOM 691 O O . ILE A 1 88 ? 16.436 0.327 -19.461 1.00 85.25 88 ILE A O 1
ATOM 695 N N . GLY A 1 89 ? 18.534 -0.393 -19.796 1.00 86.62 89 GLY A N 1
ATOM 696 C CA . GLY A 1 89 ? 18.810 -0.726 -18.400 1.00 86.62 89 GLY A CA 1
ATOM 697 C C . GLY A 1 89 ? 18.727 0.490 -17.479 1.00 86.62 89 GLY A C 1
ATOM 698 O O . GLY A 1 89 ? 18.068 0.430 -16.441 1.00 86.62 89 GLY A O 1
ATOM 699 N N . LEU A 1 90 ? 19.324 1.618 -17.876 1.00 88.62 90 LEU A N 1
ATOM 700 C CA . LEU A 1 90 ? 19.234 2.879 -17.134 1.00 88.62 90 LEU A CA 1
ATOM 701 C C . LEU A 1 90 ? 17.794 3.388 -17.058 1.00 88.62 90 LEU A C 1
ATOM 703 O O . LEU A 1 90 ? 17.329 3.768 -15.982 1.00 88.62 90 LEU A O 1
ATOM 707 N N . PHE A 1 91 ? 17.074 3.361 -18.180 1.00 85.31 91 PHE A N 1
ATOM 708 C CA . PHE A 1 91 ? 15.682 3.791 -18.219 1.00 85.31 91 PHE A CA 1
ATOM 709 C C . PHE A 1 91 ? 14.799 2.915 -17.324 1.00 85.31 91 PHE A C 1
ATOM 711 O O . PHE A 1 91 ? 14.027 3.428 -16.514 1.00 85.31 91 PHE A O 1
ATOM 718 N N . LEU A 1 92 ? 14.944 1.591 -17.420 1.00 85.44 92 LEU A N 1
ATOM 719 C CA . LEU A 1 92 ? 14.187 0.638 -16.616 1.00 85.44 92 LEU A CA 1
ATOM 720 C C . LEU A 1 92 ? 14.496 0.797 -15.123 1.00 85.44 92 LEU A C 1
ATOM 722 O O . LEU A 1 92 ? 13.573 0.829 -14.312 1.00 85.44 92 LEU A O 1
ATOM 726 N N . SER A 1 93 ? 15.772 0.966 -14.767 1.00 86.69 93 SER A N 1
ATOM 727 C CA . SER A 1 93 ? 16.198 1.242 -13.393 1.00 86.69 93 SER A CA 1
ATOM 728 C C . SER A 1 93 ? 15.524 2.498 -12.837 1.00 86.69 93 SER A C 1
ATOM 730 O O . SER A 1 93 ? 14.977 2.470 -11.735 1.00 86.69 93 SER A O 1
ATOM 732 N N . LEU A 1 94 ? 15.462 3.578 -13.623 1.00 87.62 94 LEU A N 1
ATOM 733 C CA . LEU A 1 94 ? 14.797 4.817 -13.221 1.00 87.62 94 LEU A CA 1
ATOM 734 C C . LEU A 1 94 ? 13.290 4.616 -13.015 1.00 87.62 94 LEU A C 1
ATOM 736 O O . LEU A 1 94 ? 12.741 5.068 -12.008 1.00 87.62 94 LEU A O 1
ATOM 740 N N . VAL A 1 95 ? 12.621 3.907 -13.929 1.00 85.00 95 VAL A N 1
ATOM 741 C CA . VAL A 1 95 ? 11.189 3.587 -13.806 1.00 85.00 95 VAL A CA 1
ATOM 742 C C . VAL A 1 95 ? 10.916 2.773 -12.540 1.00 85.00 95 VAL A C 1
ATOM 744 O O . VAL A 1 95 ? 10.022 3.129 -11.769 1.00 85.00 95 VAL A O 1
ATOM 747 N N . ILE A 1 96 ? 11.704 1.722 -12.292 1.00 85.12 96 ILE A N 1
ATOM 748 C CA . ILE A 1 96 ? 11.577 0.875 -11.099 1.00 85.12 96 ILE A CA 1
ATOM 749 C C . ILE A 1 96 ? 11.846 1.689 -9.834 1.00 85.12 96 ILE A C 1
ATOM 751 O O . ILE A 1 96 ? 11.083 1.599 -8.878 1.00 85.12 96 ILE A O 1
ATOM 755 N N . PHE A 1 97 ? 12.883 2.525 -9.823 1.00 86.44 97 PHE A N 1
ATOM 756 C CA . PHE A 1 97 ? 13.229 3.350 -8.667 1.00 86.44 97 PHE A CA 1
ATOM 757 C C . PHE A 1 97 ? 12.102 4.320 -8.286 1.00 86.44 97 PHE A C 1
ATOM 759 O O . PHE A 1 97 ? 11.758 4.458 -7.108 1.00 86.44 97 PHE A O 1
ATOM 766 N N . VAL A 1 98 ? 11.488 4.969 -9.279 1.00 83.56 98 VAL A N 1
ATOM 767 C CA . VAL A 1 98 ? 10.342 5.863 -9.061 1.00 83.56 98 VAL A CA 1
ATOM 768 C C . VAL A 1 98 ? 9.130 5.085 -8.545 1.00 83.56 98 VAL A C 1
ATOM 770 O O . VAL A 1 98 ? 8.472 5.541 -7.605 1.00 83.56 98 VAL A O 1
ATOM 773 N N . ALA A 1 99 ? 8.846 3.911 -9.117 1.00 79.88 99 ALA A N 1
ATOM 774 C CA . ALA A 1 99 ? 7.762 3.046 -8.657 1.00 79.88 99 ALA A CA 1
ATOM 775 C C . ALA A 1 99 ? 7.986 2.585 -7.207 1.00 79.88 99 ALA A C 1
ATOM 777 O O . ALA A 1 99 ? 7.102 2.749 -6.366 1.00 79.88 99 ALA A O 1
ATOM 778 N N . TYR A 1 100 ? 9.193 2.121 -6.883 1.00 82.19 100 TYR A N 1
ATOM 779 C CA . TYR A 1 100 ? 9.566 1.661 -5.548 1.00 82.19 100 TYR A CA 1
ATOM 780 C C . TYR A 1 100 ? 9.394 2.756 -4.493 1.00 82.19 100 TYR A C 1
ATOM 782 O O . TYR A 1 100 ? 8.701 2.556 -3.495 1.00 82.19 100 TYR A O 1
ATOM 790 N N . ARG A 1 101 ? 9.947 3.954 -4.737 1.00 81.62 101 ARG A N 1
ATOM 791 C CA . ARG A 1 101 ? 9.794 5.092 -3.813 1.00 81.62 101 ARG A CA 1
ATOM 792 C C . ARG A 1 101 ? 8.334 5.452 -3.569 1.00 81.62 101 ARG A C 1
ATOM 794 O O . ARG A 1 101 ? 7.972 5.851 -2.462 1.00 81.62 101 ARG A O 1
ATOM 801 N N . ARG A 1 102 ? 7.496 5.336 -4.600 1.00 76.50 102 ARG A N 1
ATOM 802 C CA . ARG A 1 102 ? 6.061 5.587 -4.479 1.00 76.50 102 ARG A CA 1
ATOM 803 C C . ARG A 1 102 ? 5.389 4.542 -3.587 1.00 76.50 102 ARG A C 1
ATOM 805 O O . ARG A 1 102 ? 4.659 4.934 -2.683 1.00 76.50 102 ARG A O 1
ATOM 812 N N . MET A 1 103 ? 5.665 3.256 -3.804 1.00 78.94 103 MET A N 1
ATOM 813 C CA . MET A 1 103 ? 5.101 2.170 -2.994 1.00 78.94 103 MET A CA 1
ATOM 814 C C . MET A 1 103 ? 5.524 2.280 -1.528 1.00 78.94 103 MET A C 1
ATOM 816 O O . MET A 1 103 ? 4.693 2.165 -0.633 1.00 78.94 103 MET A O 1
ATOM 820 N N . GLU A 1 104 ? 6.799 2.572 -1.272 1.00 80.81 104 GLU A N 1
ATOM 821 C CA . GLU A 1 104 ? 7.336 2.697 0.084 1.00 80.81 104 GLU A CA 1
ATOM 822 C C . GLU A 1 104 ? 6.658 3.831 0.873 1.00 80.81 104 GLU A C 1
ATOM 824 O O . GLU A 1 104 ? 6.383 3.694 2.064 1.00 80.81 104 GLU A O 1
ATOM 829 N N . ALA A 1 105 ? 6.355 4.960 0.222 1.00 79.50 105 ALA A N 1
ATOM 830 C CA . ALA A 1 105 ? 5.641 6.066 0.855 1.00 79.50 105 ALA A CA 1
ATOM 831 C C . ALA A 1 105 ? 4.214 5.670 1.271 1.00 79.50 105 ALA A C 1
ATOM 833 O O . ALA A 1 105 ? 3.837 5.885 2.424 1.00 79.50 105 ALA A O 1
ATOM 834 N N . SER A 1 106 ? 3.448 5.054 0.366 1.00 80.81 106 SER A N 1
ATOM 835 C CA . SER A 1 106 ? 2.069 4.637 0.650 1.00 80.81 106 SER A CA 1
ATOM 836 C C . SER A 1 106 ? 2.018 3.515 1.699 1.00 80.81 106 SER A C 1
ATOM 838 O O . SER A 1 106 ? 1.170 3.546 2.590 1.00 80.81 106 SER A O 1
ATOM 840 N N . LEU A 1 107 ? 2.975 2.579 1.672 1.00 82.88 107 LEU A N 1
ATOM 841 C CA . LEU A 1 107 ? 3.099 1.512 2.673 1.00 82.88 107 LEU A CA 1
ATOM 842 C C . LEU A 1 107 ? 3.484 2.039 4.059 1.00 82.88 107 LEU A C 1
ATOM 844 O O . LEU A 1 107 ? 2.918 1.590 5.054 1.00 82.88 107 LEU A O 1
ATOM 848 N N . ARG A 1 108 ? 4.404 3.009 4.145 1.00 84.31 108 ARG A N 1
ATOM 849 C CA . ARG A 1 108 ? 4.749 3.651 5.425 1.00 84.31 108 ARG A CA 1
ATOM 850 C C . ARG A 1 108 ? 3.547 4.335 6.059 1.00 84.31 108 ARG A C 1
ATOM 852 O O . ARG A 1 108 ? 3.364 4.221 7.265 1.00 84.31 108 ARG A O 1
ATOM 859 N N . GLN A 1 109 ? 2.726 5.008 5.253 1.00 82.31 109 GLN A N 1
ATOM 860 C CA . GLN A 1 109 ? 1.508 5.642 5.749 1.00 82.31 109 GLN A CA 1
ATOM 861 C C . GLN A 1 109 ? 0.519 4.600 6.286 1.00 82.31 109 GLN A C 1
ATOM 863 O O . GLN A 1 109 ? 0.016 4.763 7.390 1.00 82.31 109 GLN A O 1
ATOM 868 N N . ILE A 1 110 ? 0.290 3.503 5.554 1.00 84.81 110 ILE A N 1
ATOM 869 C CA . ILE A 1 110 ? -0.554 2.395 6.033 1.00 84.81 110 ILE A CA 1
ATOM 870 C C . ILE A 1 110 ? -0.030 1.846 7.356 1.00 84.81 110 ILE A C 1
ATOM 872 O O . ILE A 1 110 ? -0.799 1.704 8.300 1.00 84.81 110 ILE A O 1
ATOM 876 N N . LYS A 1 111 ? 1.273 1.564 7.435 1.00 86.12 111 LYS A N 1
ATOM 877 C CA . LYS A 1 111 ? 1.896 1.028 8.645 1.00 86.12 111 LYS A CA 1
ATOM 878 C C . LYS A 1 111 ? 1.685 1.953 9.846 1.00 86.12 111 LYS A C 1
ATOM 880 O O . LYS A 1 111 ? 1.265 1.476 10.891 1.00 86.12 111 LYS A O 1
ATOM 885 N N . TYR A 1 112 ? 1.927 3.252 9.679 1.00 85.88 112 TYR A N 1
ATOM 886 C CA . TYR A 1 112 ? 1.742 4.238 10.744 1.00 85.88 112 TYR A CA 1
ATOM 887 C C . TYR A 1 112 ? 0.296 4.274 11.260 1.00 85.88 112 TYR A C 1
ATOM 889 O O . TYR A 1 112 ? 0.064 4.281 12.464 1.00 85.88 112 TYR A O 1
ATOM 897 N N . GLU A 1 113 ? -0.685 4.241 10.359 1.00 84.12 113 GLU A N 1
ATOM 898 C CA . GLU A 1 113 ? -2.101 4.244 10.741 1.00 84.12 113 GLU A CA 1
ATOM 899 C C . GLU A 1 113 ? -2.535 2.923 11.405 1.00 84.12 113 GLU A C 1
ATOM 901 O O . GLU A 1 113 ? -3.377 2.938 12.301 1.00 84.12 113 GLU A O 1
ATOM 906 N N . ILE A 1 114 ? -1.940 1.784 11.019 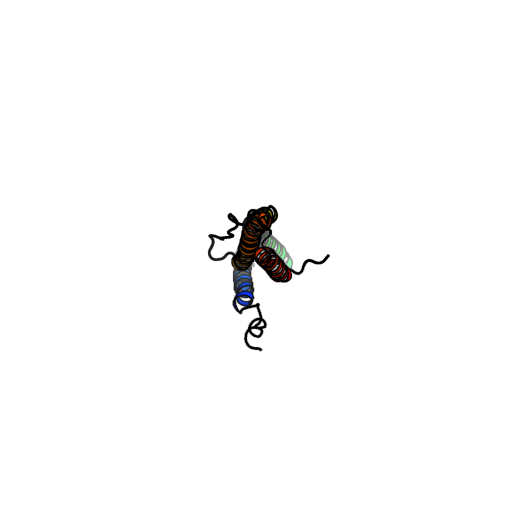1.00 86.06 114 ILE A N 1
ATOM 907 C CA . ILE A 1 114 ? -2.144 0.499 11.713 1.00 86.06 114 ILE A CA 1
ATOM 908 C C . ILE A 1 114 ? -1.575 0.561 13.126 1.00 86.06 114 ILE A C 1
ATOM 910 O O . ILE A 1 114 ? -2.272 0.188 14.060 1.00 86.06 114 ILE A O 1
ATOM 914 N N . GLU A 1 115 ? -0.341 1.039 13.292 1.00 87.44 115 GLU A N 1
ATOM 915 C CA . GLU A 1 115 ? 0.291 1.172 14.613 1.00 87.44 115 GLU A CA 1
ATOM 916 C C . GLU A 1 115 ? -0.509 2.116 15.521 1.00 87.44 115 GLU A C 1
ATOM 918 O O . GLU A 1 115 ? -0.672 1.862 16.713 1.00 87.44 115 GLU A O 1
ATOM 923 N N . LYS A 1 116 ? -1.089 3.176 14.949 1.00 84.75 116 LYS A N 1
ATOM 924 C CA . LYS A 1 116 ? -1.985 4.078 15.673 1.00 84.75 116 LYS A CA 1
ATOM 925 C C . LYS A 1 116 ? -3.282 3.386 16.101 1.00 84.75 116 LYS A C 1
ATOM 927 O O . LYS A 1 116 ? -3.660 3.482 17.268 1.00 84.75 116 LYS A O 1
ATOM 932 N N . ALA A 1 117 ? -3.922 2.642 15.198 1.00 85.69 117 ALA A N 1
ATOM 933 C CA . ALA A 1 117 ? -5.112 1.857 15.526 1.00 85.69 117 ALA A CA 1
ATOM 934 C C . ALA A 1 117 ? -4.825 0.778 16.588 1.00 85.69 117 ALA A C 1
ATOM 936 O O . ALA A 1 117 ? -5.654 0.557 17.469 1.00 85.69 117 ALA A O 1
ATOM 937 N N . ASP A 1 118 ? -3.648 0.148 16.533 1.00 85.38 118 ASP A N 1
ATOM 938 C CA . ASP A 1 118 ? -3.179 -0.851 17.504 1.00 85.38 118 ASP A CA 1
ATOM 939 C C . ASP A 1 118 ? -2.976 -0.245 18.901 1.00 85.38 118 ASP A C 1
ATOM 941 O O . ASP A 1 118 ? -3.349 -0.840 19.909 1.00 85.38 118 ASP A O 1
ATOM 945 N N . SER A 1 119 ? -2.501 1.004 18.973 1.00 86.81 119 SER A N 1
ATOM 946 C CA . SER A 1 119 ? -2.395 1.753 20.235 1.00 86.81 119 SER A CA 1
ATOM 947 C C . SER A 1 119 ? -3.746 2.154 20.858 1.00 86.81 119 SER A C 1
ATOM 949 O O . SER A 1 119 ? -3.779 2.709 21.956 1.00 86.81 119 SER A O 1
ATOM 951 N N . GLY A 1 120 ? -4.864 1.875 20.178 1.00 80.50 120 GLY A N 1
ATOM 952 C CA . GLY A 1 120 ? -6.221 2.177 20.641 1.00 80.50 120 GLY A CA 1
ATOM 953 C C . GLY A 1 120 ? -6.721 3.586 20.303 1.00 80.50 120 GLY A C 1
ATOM 954 O O . GLY A 1 120 ? -7.866 3.913 20.623 1.00 80.50 120 GLY A O 1
ATOM 955 N N . ASP A 1 121 ? -5.920 4.412 19.622 1.00 82.62 121 ASP A N 1
ATOM 956 C CA . ASP A 1 121 ? -6.364 5.702 19.083 1.00 82.62 121 ASP A CA 1
ATOM 957 C C . ASP A 1 121 ? -7.069 5.498 17.733 1.00 82.62 121 ASP A C 1
ATOM 959 O O . ASP A 1 121 ? -6.457 5.494 16.665 1.00 82.62 121 ASP A O 1
ATOM 963 N N . LEU A 1 122 ? -8.391 5.320 17.792 1.00 81.56 122 LEU A N 1
ATOM 964 C CA . LEU A 1 122 ? -9.255 5.154 16.618 1.00 81.56 122 LEU A CA 1
ATOM 965 C C . LEU A 1 122 ? -9.813 6.481 16.081 1.00 81.56 122 LEU A C 1
ATOM 967 O O . LEU A 1 122 ? -10.481 6.490 15.047 1.00 81.56 122 LEU A O 1
ATOM 971 N N . GLU A 1 123 ? -9.610 7.607 16.773 1.00 75.50 123 GLU A N 1
ATOM 972 C CA . GLU A 1 123 ? -10.186 8.890 16.349 1.00 75.50 123 GLU A CA 1
ATOM 973 C C . GLU A 1 123 ? -9.386 9.532 15.227 1.00 75.50 123 GLU A C 1
ATOM 975 O O . GLU A 1 123 ? -9.961 10.132 14.318 1.00 75.50 123 GLU A O 1
ATOM 980 N N . GLY A 1 124 ? -8.066 9.381 15.276 1.00 66.94 124 GLY A N 1
ATOM 981 C CA . GLY A 1 124 ? -7.174 10.002 14.315 1.00 66.94 124 GLY A CA 1
ATOM 982 C C . GLY A 1 124 ? -6.789 9.126 13.127 1.00 66.94 124 GLY A C 1
ATOM 983 O O . GLY A 1 124 ? -5.870 9.528 12.416 1.00 66.94 124 GLY A O 1
ATOM 984 N N . VAL A 1 125 ? -7.417 7.960 12.937 1.00 71.44 125 VAL A N 1
ATOM 985 C CA . VAL A 1 125 ? -7.090 7.044 11.837 1.00 71.44 125 VAL A CA 1
ATOM 986 C C . VAL A 1 125 ? -7.961 7.353 10.626 1.00 71.44 125 VAL A C 1
ATOM 988 O O . VAL A 1 125 ? -9.162 7.081 10.610 1.00 71.44 125 VAL A O 1
ATOM 991 N N . HIS A 1 126 ? -7.351 7.954 9.606 1.00 73.50 126 HIS A N 1
ATOM 992 C CA . HIS A 1 126 ? -7.983 8.233 8.316 1.00 73.50 126 HIS A CA 1
ATOM 993 C C . HIS A 1 126 ? -6.955 8.101 7.193 1.00 73.50 126 HIS A C 1
ATOM 995 O O . HIS A 1 126 ? -6.212 9.030 6.864 1.00 73.50 126 HIS A O 1
ATOM 1001 N N . LEU A 1 127 ? -6.951 6.945 6.536 1.00 72.19 127 LEU A N 1
ATOM 1002 C CA . LEU A 1 127 ? -6.136 6.733 5.351 1.00 72.19 127 LEU A CA 1
ATOM 1003 C C . LEU A 1 127 ? -6.777 7.436 4.162 1.00 72.19 127 LEU A C 1
ATOM 1005 O O . LEU A 1 127 ? -7.731 6.937 3.563 1.00 72.19 127 LEU A O 1
ATOM 1009 N N . ASN A 1 128 ? -6.249 8.602 3.806 1.00 68.88 128 ASN A N 1
ATOM 1010 C CA . ASN A 1 128 ? -6.680 9.316 2.614 1.00 68.88 128 ASN A CA 1
ATOM 1011 C C . ASN A 1 128 ? -5.489 9.552 1.682 1.00 68.88 128 ASN A C 1
ATOM 1013 O O . ASN A 1 128 ? -4.676 10.459 1.875 1.00 68.88 128 ASN A O 1
ATOM 1017 N N . PHE A 1 129 ? -5.374 8.714 0.652 1.00 68.94 129 PHE A N 1
ATOM 1018 C CA . PHE A 1 129 ? -4.357 8.891 -0.378 1.00 68.94 129 PHE A CA 1
ATOM 1019 C C . PHE A 1 129 ? -4.755 10.050 -1.295 1.00 68.94 129 PHE A C 1
ATOM 1021 O O . PHE A 1 129 ? -5.663 9.928 -2.120 1.00 68.94 129 PHE A O 1
ATOM 1028 N N . LYS A 1 130 ? -4.047 11.182 -1.179 1.00 59.44 130 LYS A N 1
ATOM 1029 C CA . LYS A 1 130 ? -4.284 12.395 -1.989 1.00 59.44 130 LYS A CA 1
ATOM 1030 C C . LYS A 1 130 ? -4.130 12.172 -3.502 1.00 59.44 130 LYS A C 1
ATOM 1032 O O . LYS A 1 130 ? -4.659 12.954 -4.288 1.00 59.44 130 LYS A O 1
ATOM 1037 N N . ARG A 1 131 ? -3.393 11.146 -3.942 1.00 59.88 131 ARG A N 1
ATOM 1038 C CA . ARG A 1 131 ? -3.112 10.900 -5.369 1.00 59.88 131 ARG A CA 1
ATOM 1039 C C . ARG A 1 131 ? -4.219 10.090 -6.030 1.00 59.88 131 ARG A C 1
ATOM 1041 O O . ARG A 1 131 ? -4.696 9.122 -5.458 1.00 59.88 131 ARG A O 1
ATOM 1048 N N . ARG A 1 132 ? -4.630 10.478 -7.243 1.00 51.31 132 ARG A N 1
ATOM 1049 C CA . ARG A 1 132 ? -5.767 9.880 -7.967 1.00 51.31 132 ARG A CA 1
ATOM 1050 C C . ARG A 1 132 ? -5.557 8.397 -8.302 1.00 51.31 132 ARG A C 1
ATOM 1052 O O . ARG A 1 132 ? -6.486 7.627 -8.085 1.00 51.31 132 ARG A O 1
ATOM 1059 N N . ASP A 1 133 ? -4.330 8.013 -8.638 1.00 57.59 133 ASP A N 1
ATOM 1060 C CA . ASP A 1 133 ? -4.007 6.700 -9.219 1.00 57.59 133 ASP A CA 1
ATOM 1061 C C . ASP A 1 133 ? -3.253 5.786 -8.244 1.00 57.59 133 ASP A C 1
ATOM 1063 O O . ASP A 1 133 ? -2.352 5.054 -8.648 1.00 57.59 133 ASP A O 1
ATOM 1067 N N . ASP A 1 134 ? -3.480 5.937 -6.937 1.00 63.94 134 ASP A N 1
ATOM 1068 C CA . ASP A 1 134 ? -2.824 5.087 -5.943 1.00 63.94 134 ASP A CA 1
ATOM 1069 C C . ASP A 1 134 ? -3.593 3.774 -5.765 1.00 63.94 134 ASP A C 1
ATOM 1071 O O . ASP A 1 134 ? -4.759 3.764 -5.367 1.00 63.94 134 ASP A O 1
ATOM 1075 N N . GLU A 1 135 ? -2.924 2.672 -6.074 1.00 67.19 135 GLU A N 1
ATOM 1076 C CA . GLU A 1 135 ? -3.449 1.302 -6.074 1.00 67.19 135 GLU A CA 1
ATOM 1077 C C . GLU A 1 135 ? -3.866 0.883 -4.659 1.00 67.19 135 GLU A C 1
ATOM 1079 O O . GLU A 1 135 ? -4.835 0.158 -4.446 1.00 67.19 135 GLU A O 1
ATOM 1084 N N . PHE A 1 136 ? -3.200 1.445 -3.651 1.00 74.81 136 PHE A N 1
ATOM 1085 C CA . PHE A 1 136 ? -3.490 1.178 -2.249 1.00 74.81 136 PHE A CA 1
ATOM 1086 C C . PHE A 1 136 ? -4.804 1.810 -1.765 1.00 74.81 136 PHE A C 1
ATOM 1088 O O . PHE A 1 136 ? -5.234 1.537 -0.645 1.00 74.81 136 PHE A O 1
ATOM 1095 N N . LYS A 1 137 ? -5.505 2.606 -2.584 1.00 76.00 137 LYS A N 1
ATOM 1096 C CA . LYS A 1 137 ? -6.797 3.212 -2.213 1.00 76.00 137 LYS A CA 1
ATOM 1097 C C . LYS A 1 137 ? -7.849 2.220 -1.771 1.00 76.00 137 LYS A C 1
ATOM 1099 O O . LYS A 1 137 ? -8.589 2.510 -0.835 1.00 76.00 137 LYS A O 1
ATOM 1104 N N . VAL A 1 138 ? -7.937 1.074 -2.436 1.00 76.94 138 VAL A N 1
ATOM 1105 C CA . VAL A 1 138 ? -8.922 0.053 -2.066 1.00 76.94 138 VAL A CA 1
ATOM 1106 C C . VAL A 1 138 ? -8.611 -0.497 -0.675 1.00 76.94 138 VAL A C 1
ATOM 1108 O O . VAL A 1 138 ? -9.523 -0.655 0.134 1.00 76.94 138 VAL A O 1
ATOM 1111 N N . ILE A 1 139 ? -7.326 -0.691 -0.369 1.00 79.81 139 ILE A N 1
ATOM 1112 C CA . ILE A 1 139 ? -6.857 -1.111 0.956 1.00 79.81 139 ILE A CA 1
ATOM 1113 C C . ILE A 1 139 ? -7.158 -0.024 1.993 1.00 79.81 139 ILE A C 1
ATOM 1115 O O . ILE A 1 139 ? -7.750 -0.330 3.023 1.00 79.81 139 ILE A O 1
ATOM 1119 N N . ALA A 1 140 ? -6.866 1.248 1.703 1.00 81.75 140 ALA A N 1
ATOM 1120 C CA . ALA A 1 140 ? -7.215 2.360 2.593 1.00 81.75 140 ALA A CA 1
ATOM 1121 C C . ALA A 1 140 ? -8.717 2.463 2.864 1.00 81.75 140 ALA A C 1
ATOM 1123 O O . ALA A 1 140 ? -9.122 2.652 4.005 1.00 81.75 140 ALA A O 1
ATOM 1124 N N . LEU A 1 141 ? -9.559 2.307 1.840 1.00 83.19 141 LEU A N 1
ATOM 1125 C CA . LEU A 1 141 ? -11.012 2.316 2.007 1.00 83.19 141 LEU A CA 1
ATOM 1126 C C . LEU A 1 141 ? -11.491 1.148 2.873 1.00 83.19 141 LEU A C 1
ATOM 1128 O O . LEU A 1 141 ? -12.357 1.338 3.725 1.00 83.19 141 LEU A O 1
ATOM 1132 N N . ALA A 1 142 ? -10.941 -0.049 2.665 1.00 82.56 142 ALA A N 1
ATOM 1133 C CA . ALA A 1 142 ? -11.258 -1.215 3.482 1.00 82.56 142 ALA A CA 1
ATOM 1134 C C . ALA A 1 142 ? -10.814 -1.019 4.940 1.00 82.56 142 ALA A C 1
ATOM 1136 O O . ALA A 1 142 ? -11.583 -1.306 5.854 1.00 82.56 142 ALA A O 1
ATOM 1137 N N . MET A 1 143 ? -9.622 -0.464 5.158 1.00 84.19 143 MET A N 1
ATOM 1138 C CA . MET A 1 143 ? -9.103 -0.160 6.490 1.00 84.19 143 MET A CA 1
ATOM 1139 C C . MET A 1 143 ? -9.908 0.924 7.200 1.00 84.19 143 MET A C 1
ATOM 1141 O O . MET A 1 143 ? -10.282 0.729 8.349 1.00 84.19 143 MET A O 1
ATOM 1145 N N . ASN A 1 144 ? -10.242 2.026 6.526 1.00 86.94 144 ASN A N 1
ATOM 1146 C CA . ASN A 1 144 ? -11.078 3.076 7.111 1.00 86.94 144 ASN A CA 1
ATOM 1147 C C . ASN A 1 144 ? -12.440 2.521 7.540 1.00 86.94 144 ASN A C 1
ATOM 1149 O O . ASN A 1 144 ? -12.934 2.867 8.607 1.00 86.94 144 ASN A O 1
ATOM 1153 N N . ARG A 1 145 ? -13.033 1.622 6.740 1.00 87.06 145 ARG A N 1
ATOM 1154 C CA . AR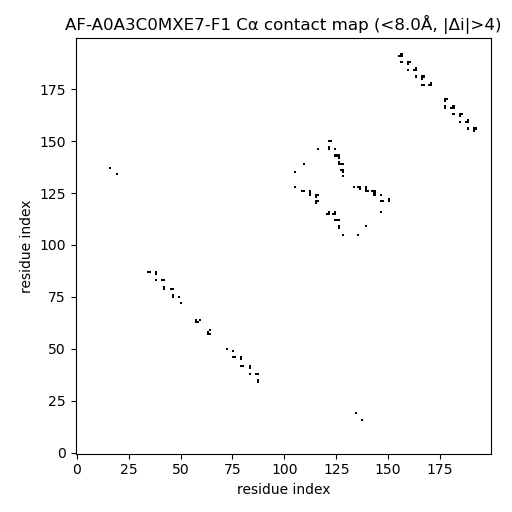G A 1 145 ? -14.271 0.927 7.125 1.00 87.06 145 ARG A CA 1
ATOM 1155 C C . ARG A 1 145 ? -14.072 0.037 8.345 1.00 87.06 145 ARG A C 1
ATOM 1157 O O . ARG A 1 145 ? -14.879 0.103 9.256 1.00 87.06 145 ARG A O 1
ATOM 1164 N N . MET A 1 146 ? -12.998 -0.749 8.385 1.00 86.44 146 MET A N 1
ATOM 1165 C CA . MET A 1 146 ? -12.680 -1.601 9.535 1.00 86.44 146 MET A CA 1
ATOM 1166 C C . MET A 1 146 ? -12.517 -0.783 10.824 1.00 86.44 146 MET A C 1
ATOM 1168 O O . MET A 1 146 ? -13.070 -1.147 11.857 1.00 86.44 146 MET A O 1
ATOM 1172 N N . VAL A 1 147 ? -11.784 0.329 10.758 1.00 87.75 147 VAL A N 1
ATOM 1173 C CA . VAL A 1 147 ? -11.576 1.245 11.888 1.00 87.75 147 VAL A CA 1
ATOM 1174 C C . VAL A 1 147 ? -12.896 1.871 12.327 1.00 87.75 147 VAL A C 1
ATOM 1176 O O . VAL A 1 147 ? -13.172 1.932 13.522 1.00 87.75 147 VAL A O 1
ATOM 1179 N N . GLN A 1 148 ? -13.734 2.289 11.377 1.00 87.69 148 GLN A N 1
ATOM 1180 C CA . GLN A 1 148 ? -15.048 2.846 11.679 1.00 87.69 148 GLN A CA 1
ATOM 1181 C C . GLN A 1 148 ? -15.964 1.812 12.347 1.00 87.69 148 GLN A C 1
ATOM 1183 O O . GLN A 1 148 ? -16.560 2.110 13.377 1.00 87.69 148 GLN A O 1
ATOM 1188 N N . ASP A 1 149 ? -16.014 0.583 11.827 1.00 88.06 149 ASP A N 1
ATOM 1189 C CA . ASP A 1 149 ? -16.791 -0.513 12.415 1.00 88.06 149 ASP A CA 1
ATOM 1190 C C . ASP A 1 149 ? -16.314 -0.831 13.845 1.00 88.06 149 ASP A C 1
ATOM 1192 O O . ASP A 1 149 ? -17.126 -1.090 14.738 1.00 88.06 149 ASP A O 1
ATOM 1196 N N . LEU A 1 150 ? -14.997 -0.783 14.083 1.00 87.12 150 LEU A N 1
ATOM 1197 C CA . LEU A 1 150 ? -14.408 -0.979 15.408 1.00 87.12 150 LEU A CA 1
ATOM 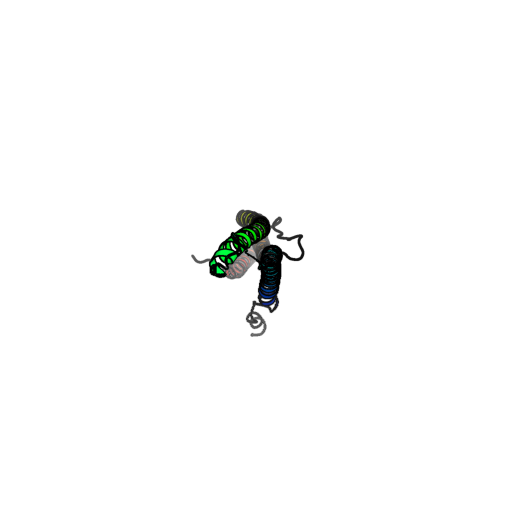1198 C C . LEU A 1 150 ? -14.771 0.166 16.362 1.00 87.12 150 LEU A C 1
ATOM 1200 O O . LEU A 1 150 ? -15.145 -0.084 17.509 1.00 87.12 150 LEU A O 1
ATOM 1204 N N . LYS A 1 151 ? -14.707 1.413 15.885 1.00 88.81 151 LYS A N 1
ATOM 1205 C CA . LYS A 1 151 ? -15.082 2.607 16.647 1.00 88.81 151 LYS A CA 1
ATOM 1206 C C . LYS A 1 151 ? -16.552 2.563 17.053 1.00 88.81 151 LYS A C 1
ATOM 1208 O O . LYS A 1 151 ? -16.860 2.746 18.229 1.00 88.81 151 LYS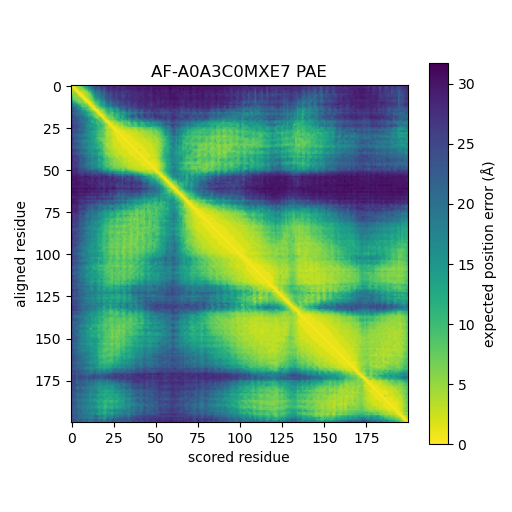 A O 1
ATOM 1213 N N . ASP A 1 152 ? -17.443 2.263 16.114 1.00 88.81 152 ASP A N 1
ATOM 1214 C CA . ASP A 1 152 ? -18.883 2.175 16.365 1.00 88.81 152 ASP A CA 1
ATOM 1215 C C . ASP A 1 152 ? -19.193 1.083 17.400 1.00 88.81 152 ASP A C 1
ATOM 1217 O O . ASP A 1 152 ? -19.985 1.288 18.323 1.00 88.81 152 ASP A O 1
ATOM 1221 N N . ALA A 1 153 ? -18.519 -0.065 17.306 1.00 87.56 153 ALA A N 1
ATOM 1222 C CA . ALA A 1 153 ? -18.684 -1.138 18.275 1.00 87.56 153 ALA A CA 1
ATOM 1223 C C . ALA A 1 153 ? -18.132 -0.775 19.668 1.00 87.56 153 ALA A C 1
ATOM 1225 O O . ALA A 1 153 ? -18.767 -1.095 20.673 1.00 87.56 153 ALA A O 1
ATOM 1226 N N . MET A 1 154 ? -17.006 -0.059 19.747 1.00 87.38 154 MET A N 1
ATOM 1227 C CA . MET A 1 154 ? -16.451 0.426 21.016 1.00 87.38 154 MET A CA 1
ATOM 1228 C C . MET A 1 154 ? -17.360 1.477 21.674 1.00 87.38 154 MET A C 1
ATOM 1230 O O . MET A 1 154 ? -17.541 1.462 22.892 1.00 87.38 154 MET A O 1
ATOM 1234 N N . ILE A 1 155 ? -17.977 2.363 20.884 1.00 89.25 155 ILE A N 1
ATOM 1235 C CA . ILE A 1 155 ? -18.953 3.349 21.375 1.00 89.25 155 ILE A CA 1
ATOM 1236 C C . ILE A 1 155 ? -20.167 2.646 21.992 1.00 89.25 155 ILE A C 1
ATOM 1238 O O . ILE A 1 155 ? -20.588 3.025 23.086 1.00 89.25 155 ILE A O 1
ATOM 1242 N N . LEU A 1 156 ? -20.698 1.609 21.334 1.00 88.25 156 LEU A N 1
ATOM 1243 C CA . LEU A 1 156 ? -21.811 0.814 21.867 1.00 88.25 156 LEU A CA 1
ATOM 1244 C C . LEU A 1 156 ? -21.450 0.173 23.209 1.00 88.25 156 LEU A C 1
ATOM 1246 O O . LEU A 1 15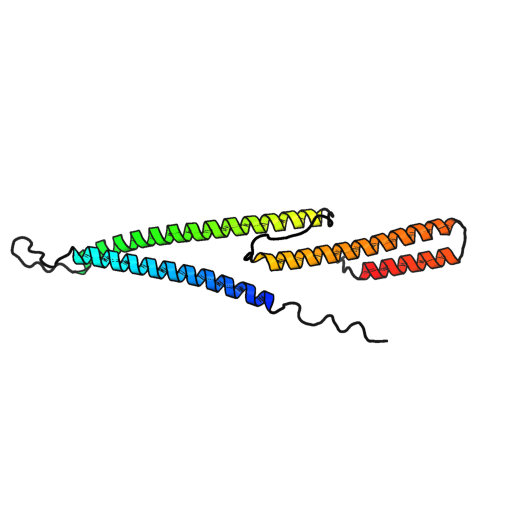6 ? -22.166 0.367 24.190 1.00 88.25 156 LEU A O 1
ATOM 1250 N N . VAL A 1 157 ? -20.294 -0.493 23.284 1.00 88.50 157 VAL A N 1
ATOM 1251 C CA . VAL A 1 157 ? -19.809 -1.108 24.529 1.00 88.50 157 VAL A CA 1
ATOM 1252 C C . VAL A 1 157 ? -19.657 -0.060 25.634 1.00 88.50 157 VAL A C 1
ATOM 1254 O O . VAL A 1 157 ? -20.127 -0.274 26.750 1.00 88.50 157 VAL A O 1
ATOM 1257 N N . LYS A 1 158 ? -19.064 1.103 25.336 1.00 90.00 158 LYS A N 1
ATOM 1258 C CA . LYS A 1 158 ? -18.884 2.191 26.311 1.00 90.00 158 LYS A CA 1
ATOM 1259 C C . LYS A 1 158 ?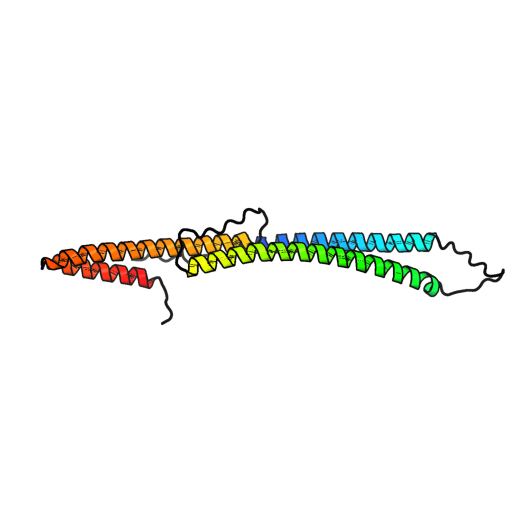 -20.221 2.740 26.817 1.00 90.00 158 LYS A C 1
ATOM 1261 O O . LYS A 1 158 ? -20.360 2.998 28.010 1.00 90.00 158 LYS A O 1
ATOM 1266 N N . HIS A 1 159 ? -21.210 2.883 25.937 1.00 90.31 159 HIS A N 1
ATOM 1267 C CA . HIS A 1 159 ? -22.556 3.316 26.312 1.00 90.31 159 HIS A CA 1
ATOM 1268 C C . HIS A 1 159 ? -23.268 2.273 27.189 1.00 90.31 159 HIS A C 1
ATOM 1270 O O . HIS A 1 159 ? -23.887 2.630 28.194 1.00 90.31 159 HIS A O 1
ATOM 1276 N N . SER A 1 160 ? -23.150 0.986 26.849 1.00 88.31 160 SER A N 1
ATOM 1277 C CA . SER A 1 160 ? -23.695 -0.124 27.639 1.00 88.31 160 SER A CA 1
ATOM 1278 C C . SER A 1 160 ? -23.062 -0.207 29.030 1.00 88.31 160 SER A C 1
ATOM 1280 O O . SER A 1 160 ? -23.783 -0.370 30.012 1.00 88.31 160 SER A O 1
ATOM 1282 N N . VAL A 1 161 ? -21.741 -0.023 29.140 1.00 90.06 161 VAL A N 1
ATOM 1283 C CA . VAL A 1 161 ? -21.032 0.033 30.432 1.00 90.06 161 VAL A CA 1
ATOM 1284 C C . VAL A 1 161 ? -21.475 1.244 31.250 1.00 90.06 161 VAL A C 1
ATOM 1286 O O . VAL A 1 161 ? -21.828 1.082 32.411 1.00 90.06 161 VAL A O 1
ATOM 1289 N N . SER A 1 162 ? -21.541 2.436 30.653 1.00 90.56 162 SER A N 1
ATOM 1290 C CA . SER A 1 162 ? -21.975 3.645 31.366 1.00 90.56 162 SER A CA 1
ATOM 1291 C C . SER A 1 162 ? -23.425 3.548 31.856 1.00 90.56 162 SER A C 1
ATOM 1293 O O . SER A 1 162 ? -23.720 3.950 32.978 1.00 90.56 162 SER A O 1
ATOM 1295 N N . SER A 1 163 ? -24.320 2.954 31.059 1.00 86.38 163 SER A N 1
ATOM 1296 C CA . SER A 1 163 ? -25.705 2.693 31.478 1.00 86.38 163 SER A CA 1
ATOM 1297 C C . SER A 1 163 ? -25.755 1.711 32.653 1.00 86.38 163 SER A C 1
ATOM 1299 O O . SER A 1 163 ? -26.489 1.928 33.612 1.00 86.38 163 SER A O 1
ATOM 1301 N N . LEU A 1 164 ? -24.927 0.661 32.607 1.00 87.69 164 LEU A N 1
ATOM 1302 C CA . LEU A 1 164 ? -24.831 -0.328 33.677 1.00 87.69 164 LEU A CA 1
ATOM 1303 C C . LEU A 1 164 ? -24.255 0.268 34.969 1.00 87.69 164 LEU A C 1
ATOM 1305 O O . LEU A 1 164 ? -24.709 -0.085 36.050 1.00 87.69 164 LEU A O 1
ATOM 1309 N N . GLU A 1 165 ? -23.278 1.172 34.877 1.00 86.62 165 GLU A N 1
ATOM 1310 C CA . GLU A 1 165 ? -22.727 1.884 36.037 1.00 86.62 165 GLU A CA 1
ATOM 1311 C C . GLU A 1 165 ? -23.785 2.738 36.743 1.00 86.62 165 GLU A C 1
ATOM 1313 O O . GLU A 1 165 ? -23.817 2.765 37.973 1.00 86.62 165 GLU A O 1
ATOM 1318 N N . VAL A 1 166 ? -24.663 3.406 35.986 1.00 85.81 166 VAL A N 1
ATOM 1319 C CA . VAL A 1 166 ? -25.791 4.168 36.546 1.00 85.81 166 VAL A CA 1
ATOM 1320 C C . VAL A 1 166 ? -26.788 3.224 37.221 1.00 85.81 166 VAL A C 1
ATOM 1322 O O . VAL A 1 166 ? -27.085 3.407 38.400 1.00 85.81 166 VAL A O 1
ATOM 1325 N N . ASP A 1 167 ? -27.214 2.161 36.529 1.00 84.12 167 ASP A N 1
ATOM 1326 C CA . ASP A 1 167 ? -28.137 1.160 37.086 1.00 84.12 167 ASP A CA 1
ATOM 1327 C C . ASP A 1 167 ? -27.567 0.474 38.351 1.00 84.12 167 ASP A C 1
ATOM 1329 O O . ASP A 1 167 ? -28.314 0.103 39.258 1.00 84.12 167 ASP A O 1
ATOM 1333 N N . CYS A 1 168 ? -26.241 0.313 38.437 1.00 82.06 168 CYS A N 1
ATOM 1334 C CA . CYS A 1 168 ? -25.551 -0.231 39.608 1.00 82.06 168 CYS A CA 1
ATOM 1335 C C . CYS A 1 168 ? -25.440 0.753 40.778 1.00 82.06 168 CYS A C 1
ATOM 1337 O O . CYS A 1 168 ? -25.375 0.307 41.918 1.00 82.06 168 CYS A O 1
ATOM 1339 N N . ARG A 1 169 ? -25.420 2.069 40.545 1.00 80.62 169 ARG A N 1
ATOM 1340 C CA . ARG A 1 169 ? -25.477 3.053 41.644 1.00 80.62 169 ARG A CA 1
ATOM 1341 C C . ARG A 1 169 ? -26.864 3.102 42.274 1.00 80.62 169 ARG A C 1
ATOM 1343 O O . ARG A 1 169 ? -26.979 3.240 43.487 1.00 80.62 169 ARG A O 1
ATOM 1350 N N . ASP A 1 170 ? -27.901 2.897 41.470 1.00 75.44 170 ASP A N 1
ATOM 1351 C CA . ASP A 1 170 ? -29.282 2.841 41.952 1.00 75.44 170 ASP A CA 1
ATOM 1352 C C . ASP A 1 170 ? -29.569 1.570 42.779 1.00 75.44 170 ASP A C 1
ATOM 1354 O O . ASP A 1 170 ? -30.536 1.534 43.540 1.00 75.44 170 ASP A O 1
ATOM 1358 N N . LEU A 1 171 ? -28.723 0.533 42.694 1.00 72.94 171 LEU A N 1
ATOM 1359 C CA . LEU A 1 171 ? -28.857 -0.714 43.463 1.00 72.94 171 LEU A CA 1
ATOM 1360 C C . LEU A 1 171 ? -28.654 -0.559 44.976 1.00 72.94 171 LEU A C 1
ATOM 1362 O O . LEU A 1 171 ? -29.220 -1.357 45.729 1.00 72.94 171 LEU A O 1
ATOM 1366 N N . ASP A 1 172 ? -27.899 0.447 45.430 1.00 65.69 172 ASP A N 1
ATOM 1367 C CA . ASP A 1 172 ? -27.665 0.698 46.864 1.00 65.69 172 ASP A CA 1
ATOM 1368 C C . ASP A 1 172 ? -28.957 1.075 47.617 1.00 65.69 172 ASP A C 1
ATOM 1370 O O . ASP A 1 172 ? -29.011 1.015 48.844 1.00 65.69 172 ASP A O 1
ATOM 1374 N N . SER A 1 173 ? -30.037 1.387 46.892 1.00 66.62 173 SER A N 1
ATOM 1375 C CA . SER A 1 173 ? -31.362 1.685 47.449 1.00 66.62 173 SER A CA 1
ATOM 1376 C C . SER A 1 173 ? -32.194 0.447 47.841 1.00 66.62 173 SER A C 1
ATOM 1378 O O . SER A 1 173 ? -33.265 0.590 48.428 1.00 66.62 173 SER A O 1
ATOM 1380 N N . GLY A 1 174 ? -31.724 -0.778 47.553 1.00 66.06 174 GLY A N 1
ATOM 1381 C CA . GLY A 1 174 ? -32.403 -2.026 47.940 1.00 66.06 174 GLY A CA 1
ATOM 1382 C C . GLY A 1 174 ? -33.590 -2.434 47.055 1.00 66.06 174 GLY A C 1
ATOM 1383 O O . GLY A 1 174 ? -34.278 -3.408 47.365 1.00 66.06 174 GLY A O 1
ATOM 1384 N N . ASP A 1 175 ? -33.818 -1.736 45.942 1.00 76.56 175 ASP A N 1
ATOM 1385 C CA . ASP A 1 175 ? -34.973 -1.959 45.075 1.00 76.56 175 ASP A CA 1
ATOM 1386 C C . ASP A 1 175 ? -34.822 -3.229 44.204 1.00 76.56 175 ASP A C 1
ATOM 1388 O O . ASP A 1 175 ? -33.837 -3.427 43.480 1.00 76.56 175 ASP A O 1
ATOM 1392 N N . ALA A 1 176 ? -35.818 -4.120 44.243 1.00 77.06 176 ALA A N 1
ATOM 1393 C CA . ALA A 1 176 ? -35.839 -5.352 43.443 1.00 77.06 176 ALA A CA 1
ATOM 1394 C C . ALA A 1 176 ? -35.847 -5.056 41.931 1.00 77.06 176 ALA A C 1
ATOM 1396 O O . ALA A 1 176 ? -35.336 -5.843 41.126 1.00 77.06 176 ALA A O 1
ATOM 1397 N N . LEU A 1 177 ? -36.375 -3.889 41.555 1.00 78.06 177 LEU A N 1
ATOM 1398 C CA . LEU A 1 177 ? -36.452 -3.403 40.181 1.00 78.06 177 LEU A CA 1
ATOM 1399 C C . LEU A 1 177 ? -35.062 -3.015 39.636 1.00 78.06 177 LEU A C 1
ATOM 1401 O O . LEU A 1 177 ? -34.752 -3.297 38.475 1.00 78.06 177 LEU A O 1
ATOM 1405 N N . ALA A 1 178 ? -34.178 -2.477 40.485 1.00 75.69 178 ALA A N 1
ATOM 1406 C CA . ALA A 1 178 ? -32.793 -2.155 40.128 1.00 75.69 178 ALA A CA 1
ATOM 1407 C C . ALA A 1 178 ? -31.961 -3.421 39.837 1.00 75.69 178 ALA A C 1
ATOM 1409 O O . ALA A 1 178 ? -31.225 -3.481 38.850 1.00 75.69 178 ALA A O 1
ATOM 1410 N N . ARG A 1 179 ? -32.165 -4.503 40.607 1.00 78.25 179 ARG A N 1
ATOM 1411 C CA . ARG A 1 179 ? -31.520 -5.814 40.353 1.00 78.25 179 ARG A CA 1
ATOM 1412 C C . ARG A 1 179 ? -31.896 -6.399 38.997 1.00 78.25 179 ARG A C 1
ATOM 1414 O O . ARG A 1 179 ? -31.060 -7.013 38.331 1.00 78.25 179 ARG A O 1
ATOM 1421 N N . GLN A 1 180 ? -33.142 -6.204 38.572 1.00 84.00 180 GLN A N 1
ATOM 1422 C CA . GLN A 1 180 ? -33.598 -6.660 37.264 1.00 84.00 180 GLN A CA 1
ATOM 1423 C C . GLN A 1 180 ? -32.975 -5.845 36.122 1.00 84.00 180 GLN A C 1
ATOM 1425 O O . GLN A 1 180 ? -3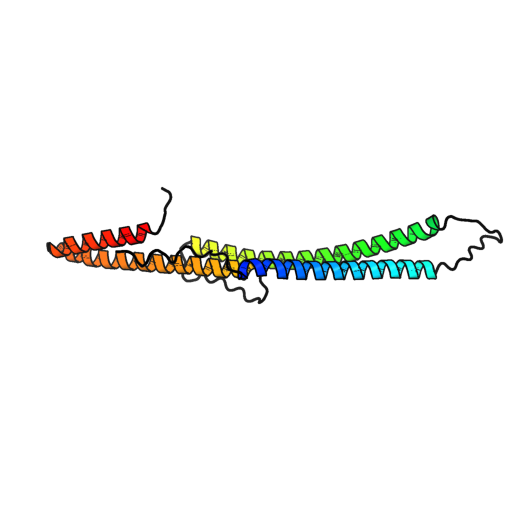2.563 -6.443 35.125 1.00 84.00 180 GLN A O 1
ATOM 1430 N N . LYS A 1 181 ? -32.857 -4.518 36.272 1.00 83.44 181 LYS A N 1
ATOM 1431 C CA . LYS A 1 181 ? -32.212 -3.639 35.279 1.00 83.44 181 LYS A CA 1
ATOM 1432 C C . LYS A 1 181 ? -30.746 -4.001 35.061 1.00 83.44 181 LYS A C 1
ATOM 1434 O O . LYS A 1 181 ? -30.352 -4.256 33.927 1.00 83.44 181 LYS A O 1
ATOM 1439 N N . VAL A 1 182 ? -29.982 -4.175 36.138 1.00 84.25 182 VAL A N 1
ATOM 1440 C CA . VAL A 1 182 ? -28.568 -4.578 36.052 1.00 84.25 182 VAL A CA 1
ATOM 1441 C C . VAL A 1 182 ? -28.409 -5.940 35.380 1.00 84.25 182 VAL A C 1
ATOM 1443 O O . VAL A 1 182 ? -27.570 -6.103 34.495 1.00 84.25 182 VAL A O 1
ATOM 1446 N N . LYS A 1 183 ? -29.266 -6.918 35.707 1.00 84.81 183 LYS A N 1
ATOM 1447 C CA . LYS A 1 183 ? -29.246 -8.229 35.037 1.00 84.81 183 LYS A CA 1
ATOM 1448 C C . LYS A 1 183 ? -29.515 -8.114 33.531 1.00 84.81 183 LYS A C 1
ATOM 1450 O O . LYS A 1 183 ? -28.856 -8.792 32.744 1.00 84.81 183 LYS A O 1
ATOM 1455 N N . GLN A 1 184 ? -30.448 -7.251 33.122 1.00 87.06 184 GLN A N 1
ATOM 1456 C CA . GLN A 1 184 ? -30.709 -6.979 31.705 1.00 87.06 184 GLN A CA 1
ATOM 1457 C C . GLN A 1 184 ? -29.537 -6.256 31.028 1.00 87.06 184 GLN A C 1
ATOM 1459 O O . GLN A 1 184 ? -29.179 -6.621 29.910 1.00 87.06 184 GLN A O 1
ATOM 1464 N N . GLY A 1 185 ? -28.915 -5.281 31.694 1.00 85.00 185 GLY A N 1
ATOM 1465 C CA . GLY A 1 185 ? -27.753 -4.557 31.175 1.00 85.00 185 GLY A CA 1
ATOM 1466 C C . GLY A 1 185 ? -26.547 -5.473 30.941 1.00 85.00 185 GLY A C 1
ATOM 1467 O O . GLY A 1 185 ? -25.965 -5.455 29.858 1.00 85.00 185 GLY A O 1
ATOM 1468 N N . VAL A 1 186 ? -26.241 -6.366 31.890 1.00 86.25 186 VAL A N 1
ATOM 1469 C CA . VAL A 1 186 ? -25.188 -7.390 31.727 1.00 86.25 186 VAL A CA 1
ATOM 1470 C C . VAL A 1 186 ? -25.496 -8.321 30.553 1.00 86.25 186 VAL A C 1
ATOM 1472 O O . VAL A 1 186 ? -24.599 -8.687 29.792 1.00 86.25 186 VAL A O 1
ATOM 1475 N N . GLN A 1 187 ? -26.762 -8.704 30.373 1.00 87.44 187 GLN A N 1
ATOM 1476 C CA . GLN A 1 187 ? -27.155 -9.587 29.279 1.00 87.44 187 GLN A CA 1
ATOM 1477 C C . GLN A 1 187 ? -27.037 -8.903 27.910 1.00 87.44 187 GLN A C 1
ATOM 1479 O O . GLN A 1 187 ? -26.530 -9.521 26.975 1.00 87.44 187 GLN A O 1
ATOM 1484 N N . ARG A 1 188 ? -27.398 -7.617 27.812 1.00 85.19 188 ARG A N 1
ATOM 1485 C CA . ARG A 1 188 ? -27.163 -6.800 26.609 1.00 85.19 188 ARG A CA 1
ATOM 1486 C C . ARG A 1 188 ? -25.676 -6.675 26.294 1.00 85.19 188 ARG A C 1
ATOM 1488 O O . ARG A 1 188 ? -25.282 -6.933 25.162 1.00 85.19 188 ARG A O 1
ATOM 1495 N N . LEU A 1 189 ? -24.844 -6.380 27.295 1.00 87.38 189 LEU A N 1
ATOM 1496 C CA . LEU A 1 189 ? -23.393 -6.295 27.117 1.00 87.38 189 LEU A CA 1
ATOM 1497 C C . LEU A 1 189 ? -22.811 -7.627 26.614 1.00 87.38 189 LEU A C 1
ATOM 1499 O O . LEU A 1 189 ? -21.978 -7.651 25.710 1.00 87.38 189 LEU A O 1
ATOM 1503 N N . LYS A 1 190 ? -23.294 -8.757 27.145 1.00 85.69 190 LYS A N 1
ATOM 1504 C CA . LYS A 1 190 ? -22.897 -10.095 26.687 1.00 85.69 190 LYS A CA 1
ATOM 1505 C C . LYS A 1 190 ? -23.295 -10.354 25.231 1.00 85.69 190 LYS A C 1
ATOM 1507 O O . LYS A 1 190 ? -22.522 -10.956 24.488 1.00 85.69 190 LYS A O 1
ATOM 1512 N N . GLU A 1 191 ? -24.478 -9.913 24.810 1.00 86.00 191 GLU A N 1
ATOM 1513 C CA . GLU A 1 191 ? -24.923 -10.019 23.415 1.00 86.00 191 GLU A CA 1
ATOM 1514 C C . GLU A 1 191 ? -24.086 -9.143 22.475 1.00 86.00 191 GLU A C 1
ATOM 1516 O O . GLU A 1 191 ? -23.697 -9.603 21.399 1.00 86.00 191 GLU A O 1
ATOM 1521 N N . GLU A 1 192 ? -23.747 -7.920 22.884 1.00 83.88 192 GLU A N 1
ATOM 1522 C CA . GLU A 1 192 ? -22.875 -7.024 22.116 1.00 83.88 192 GLU A CA 1
ATOM 1523 C C . GLU A 1 192 ? -21.467 -7.606 21.961 1.00 83.88 192 GLU A C 1
ATOM 1525 O O . GLU A 1 192 ? -20.951 -7.677 20.843 1.00 83.88 192 GLU A O 1
ATOM 1530 N N . LEU A 1 193 ? -20.891 -8.129 23.047 1.00 85.06 193 LEU A N 1
ATOM 1531 C CA . LEU A 1 193 ? -19.582 -8.782 23.032 1.00 85.06 193 LEU A CA 1
ATOM 1532 C C . LEU A 1 193 ? -19.579 -10.092 22.234 1.00 85.06 193 LEU A C 1
ATOM 1534 O O . LEU A 1 193 ? -18.574 -10.415 21.609 1.00 85.06 193 LEU A O 1
ATOM 1538 N N . SER A 1 194 ? -20.704 -10.815 22.160 1.00 84.38 194 SER A N 1
ATOM 1539 C CA . SER A 1 194 ? -20.810 -12.057 21.371 1.00 84.38 194 SER A CA 1
ATOM 1540 C C . SER A 1 194 ? -20.593 -11.860 19.864 1.00 84.38 194 SER A C 1
ATOM 1542 O O . SER A 1 194 ? -20.332 -12.825 19.140 1.00 84.38 194 SER A O 1
ATOM 1544 N N . ARG A 1 195 ? -20.688 -10.616 19.370 1.00 80.75 195 ARG A N 1
ATOM 1545 C CA . ARG A 1 195 ? -20.339 -10.282 17.982 1.00 80.75 195 ARG A CA 1
ATOM 1546 C C . ARG A 1 195 ? -18.843 -10.416 17.712 1.00 80.75 195 ARG A C 1
ATOM 1548 O O . ARG A 1 195 ? -18.474 -10.695 16.570 1.00 80.75 195 ARG A O 1
ATOM 1555 N N . PHE A 1 196 ? -18.004 -10.247 18.729 1.00 80.81 196 PHE A N 1
ATOM 1556 C CA . PHE A 1 196 ? -16.565 -10.425 18.627 1.00 80.81 196 PHE A CA 1
ATOM 1557 C C . PHE A 1 196 ? -16.218 -11.888 18.891 1.00 80.81 196 PHE A C 1
ATOM 1559 O O . PHE A 1 196 ? -16.337 -12.394 20.004 1.00 80.81 196 PHE A O 1
ATOM 1566 N N . LYS A 1 197 ? -15.788 -12.596 17.844 1.00 79.62 197 LYS A N 1
ATOM 1567 C CA . LYS A 1 197 ? -15.224 -13.937 18.000 1.00 79.62 197 LYS A CA 1
ATOM 1568 C C . LYS A 1 197 ? -13.787 -13.801 18.483 1.00 79.62 197 LYS A C 1
ATOM 1570 O O . LYS A 1 197 ? -12.888 -13.608 17.672 1.00 79.62 197 LYS A O 1
ATOM 1575 N N . VAL A 1 198 ? -13.586 -13.889 19.790 1.00 76.31 198 VAL A N 1
ATOM 1576 C CA . VAL A 1 198 ? -12.249 -13.999 20.375 1.00 76.31 198 VAL A CA 1
ATOM 1577 C C . VAL A 1 198 ? -11.905 -15.486 20.440 1.00 76.31 198 VAL A C 1
ATOM 1579 O O . VAL A 1 198 ? -12.666 -16.266 21.012 1.00 76.31 198 VAL A O 1
ATOM 1582 N N . GLY A 1 199 ? -10.815 -15.894 19.788 1.00 56.62 199 GLY A N 1
ATOM 1583 C CA . GLY A 1 199 ? -10.234 -17.216 20.010 1.00 56.62 199 GLY A CA 1
ATOM 1584 C C . GLY A 1 199 ? -9.552 -17.200 21.372 1.00 56.62 199 GLY A C 1
ATOM 1585 O O . GLY A 1 199 ? -8.510 -16.566 21.503 1.00 56.62 199 GLY A O 1
ATOM 1586 N N . LEU A 1 200 ? -10.200 -17.799 22.369 1.00 39.84 200 LEU A N 1
ATOM 1587 C CA . LEU A 1 200 ? -9.645 -18.065 23.697 1.00 39.84 200 LEU A CA 1
ATOM 1588 C C . LEU A 1 200 ? -8.914 -19.407 23.694 1.00 39.84 200 LEU A C 1
ATOM 1590 O O . LEU A 1 200 ? -9.446 -20.345 23.054 1.00 39.84 200 LEU A O 1
#

Sequence (200 aa):
MGSHRERRKKGFYGPAVRFLTDELERNFVLKFCAVVIIGAALSGGLIYWRSAETLTTVFHQGRLKITSTADFILPAVFLSSAVVIIFIGLFLSLVIFVAYRRMEASLRQIKYEIEKADSGDLEGVHLNFKRRDDEFKVIALAMNRMVQDLKDAMILVKHSVSSLEVDCRDLDSGDALARQKVKQGVQRLKEELSRFKVGL

Radius of gyration: 35.01 Å; Cα contacts (8 Å, |Δi|>4): 73; chains: 1; bounding box: 86×30×104 Å

Solvent-accessible surface area (backbone atoms only — not comparable to full-atom values): 11734 Å² total; per-residue (Å²): 133,90,83,86,82,79,84,83,81,72,79,92,71,55,72,71,67,62,57,57,57,55,59,50,54,49,54,53,50,52,52,49,50,50,50,52,52,52,41,50,52,51,34,51,50,48,42,49,51,59,51,65,74,52,67,91,68,73,69,59,88,87,44,90,68,90,68,63,67,61,75,68,44,48,61,50,50,51,53,33,48,53,52,37,51,52,53,52,51,53,52,50,50,51,54,49,50,55,49,49,57,51,51,53,54,56,50,51,51,52,50,53,44,49,55,38,45,72,73,64,49,62,84,83,54,71,66,73,78,89,55,92,85,50,81,61,48,63,57,29,53,52,48,43,48,52,50,48,55,50,47,54,51,50,52,51,52,53,50,48,51,54,52,34,54,53,38,54,62,55,38,81,75,71,45,73,66,32,56,51,51,35,55,50,39,54,50,50,47,51,56,61,51,63,73,57,84,73,90,125

Secondary structure (DSSP, 8-state):
--SSSSSS-S-S--HHHHHHHHHHHHHHHHHHHHHHHHHHHHHHHHHHHHHHH--S---BTTB-----HHHHHHHHHHHHHHHHHHHHHHHHHHHHHHHHHHHHHHHHHHHHHHHHHHTT--SS------STT-TTHHHHHHHHHHHHHHHHHHHHHHHHHHHHHHHHHGGGG--HHHHHHHHHHHHHHHHHHTTS----

Mean predicted aligned error: 14.6 Å